Protein AF-A0A428U2T4-F1 (afdb_monomer)

pLDDT: mean 83.36, std 16.67, range [29.94, 97.75]

Sequence (232 aa):
MTAAFQRNLGRFEDDEEDSGNKKTTKVEPPWKPENILIVTDGTCASACTVLTGWLTRNYGIRTVALGGRPLHLAMQAMGGVKGTLLSFHSDFVTATASFLTSVKNDKKALKILQDHEDAFPSLDDPPLLPLTNGAEAGKVNSLSGYTDDDVDGYPVHFRYEAANCRLFYTQRMLVDPSESWRHVSAVGWNGAPCVYGSTVNSDGTIGNKTLKYDARVRSRARGVQGPGTLKK

Radius of gyration: 23.73 Å; Cα contacts (8 Å, |Δi|>4): 297; chains: 1; bounding box: 58×48×63 Å

Nearest PDB structures (foldseek):
  6cd0-assembly1_C  TM=3.925E-01  e=5.060E+00  Medicago truncatula
  2ilt-assembly1_A  TM=3.698E-01  e=7.472E+00  Homo sapiens

Mean predicted aligned error: 9.92 Å

Structure (mmCIF, N/CA/C/O backbone):
data_AF-A0A428U2T4-F1
#
_entry.id   AF-A0A428U2T4-F1
#
loop_
_atom_site.group_PDB
_atom_site.id
_atom_site.type_symbol
_atom_site.label_atom_id
_atom_site.label_alt_id
_atom_site.label_comp_id
_atom_site.label_asym_id
_atom_site.label_entity_id
_atom_site.label_seq_id
_atom_site.pdbx_PDB_ins_code
_atom_site.Cartn_x
_atom_site.Cartn_y
_atom_site.Cartn_z
_atom_site.occupancy
_atom_site.B_iso_or_equiv
_atom_site.auth_seq_id
_atom_site.auth_comp_id
_atom_site.auth_asym_id
_atom_site.auth_atom_id
_atom_site.pdbx_PDB_model_num
ATOM 1 N N . MET A 1 1 ? 13.799 12.643 -9.081 1.00 36.50 1 MET A N 1
ATOM 2 C CA . MET A 1 1 ? 12.989 13.216 -7.985 1.00 36.50 1 MET A CA 1
ATOM 3 C C . MET A 1 1 ? 13.930 13.916 -7.030 1.00 36.50 1 MET A C 1
ATOM 5 O O . MET A 1 1 ? 14.928 13.344 -6.624 1.00 36.50 1 MET A O 1
ATOM 9 N N . THR A 1 2 ? 13.684 15.203 -6.847 1.00 32.31 2 THR A N 1
ATOM 10 C CA . THR A 1 2 ? 14.598 16.232 -6.348 1.00 32.31 2 THR A CA 1
ATOM 11 C C . THR A 1 2 ? 14.947 16.054 -4.870 1.00 32.31 2 THR A C 1
ATOM 13 O O . THR A 1 2 ? 14.092 15.702 -4.060 1.00 32.31 2 THR A O 1
ATOM 16 N N . ALA A 1 3 ? 16.194 16.392 -4.522 1.00 29.94 3 ALA A N 1
ATOM 17 C CA . ALA A 1 3 ? 16.822 16.360 -3.192 1.00 29.94 3 ALA A CA 1
ATOM 18 C C . ALA A 1 3 ? 16.054 17.075 -2.048 1.00 29.94 3 ALA A C 1
ATOM 20 O O . ALA A 1 3 ? 16.504 17.096 -0.906 1.00 29.94 3 ALA A O 1
ATOM 21 N N . ALA A 1 4 ? 14.885 17.653 -2.331 1.00 30.28 4 ALA A N 1
ATOM 22 C CA . ALA A 1 4 ? 13.977 18.226 -1.347 1.00 30.28 4 ALA A CA 1
ATOM 23 C C . ALA A 1 4 ? 13.184 17.159 -0.568 1.00 30.28 4 ALA A C 1
ATOM 25 O O . ALA A 1 4 ? 12.875 17.383 0.599 1.00 30.28 4 ALA A O 1
ATOM 26 N N . PHE A 1 5 ? 12.896 15.988 -1.156 1.00 34.34 5 PHE A N 1
ATOM 27 C CA . PHE A 1 5 ? 12.120 14.945 -0.462 1.00 34.34 5 PHE A CA 1
ATOM 28 C C . PHE A 1 5 ? 12.945 14.210 0.614 1.00 34.34 5 PHE A C 1
ATOM 30 O O . PHE A 1 5 ? 12.401 13.790 1.629 1.00 34.34 5 PHE A O 1
ATOM 37 N N . GLN A 1 6 ? 14.271 14.144 0.445 1.00 36.16 6 GLN A N 1
ATOM 38 C CA . GLN A 1 6 ? 15.198 13.577 1.436 1.00 36.16 6 GLN A CA 1
ATOM 39 C C . GLN A 1 6 ? 15.491 14.511 2.623 1.00 36.16 6 GLN A C 1
ATOM 41 O O . GLN A 1 6 ? 15.983 14.045 3.641 1.00 36.16 6 GLN A O 1
ATOM 46 N N . ARG A 1 7 ? 15.200 15.818 2.537 1.00 34.91 7 ARG A N 1
ATOM 47 C CA . ARG A 1 7 ? 15.522 16.765 3.625 1.00 34.91 7 ARG A CA 1
ATOM 48 C C . ARG A 1 7 ? 14.521 16.771 4.786 1.00 34.91 7 ARG A C 1
ATOM 50 O O . ARG A 1 7 ? 14.878 17.254 5.853 1.00 34.91 7 ARG A O 1
ATOM 57 N N . ASN A 1 8 ? 13.303 16.259 4.592 1.00 37.28 8 ASN A N 1
ATOM 58 C CA . ASN A 1 8 ? 12.219 16.366 5.584 1.00 37.28 8 ASN A CA 1
ATOM 59 C C . ASN A 1 8 ? 11.847 15.046 6.276 1.00 37.28 8 ASN A C 1
ATOM 61 O O . ASN A 1 8 ? 11.118 15.070 7.265 1.00 37.28 8 ASN A O 1
ATOM 65 N N . LEU A 1 9 ? 12.341 13.907 5.794 1.00 41.03 9 LEU A N 1
ATOM 66 C CA . LEU A 1 9 ? 12.298 12.653 6.539 1.00 41.03 9 LEU A CA 1
ATOM 67 C C . LEU A 1 9 ? 13.632 12.566 7.268 1.00 41.03 9 LEU A C 1
ATOM 69 O O . LEU A 1 9 ? 14.661 12.402 6.622 1.00 41.03 9 LEU A O 1
ATOM 73 N N . GLY A 1 10 ? 13.608 12.819 8.578 1.00 39.53 10 GLY A N 1
ATOM 74 C CA . GLY A 1 10 ? 14.796 12.931 9.418 1.00 39.53 10 GLY A CA 1
ATOM 75 C C . GLY A 1 10 ? 15.850 11.879 9.083 1.00 39.53 10 GLY A C 1
ATOM 76 O O . GLY A 1 10 ? 15.541 10.702 8.918 1.00 39.53 10 GLY A O 1
ATOM 77 N N . ARG A 1 11 ? 17.098 12.330 8.973 1.00 39.03 11 ARG A N 1
ATOM 78 C CA . ARG A 1 11 ? 18.287 11.484 9.034 1.00 39.03 11 ARG A CA 1
ATOM 79 C C . ARG A 1 11 ? 18.208 10.735 10.371 1.00 39.03 11 ARG A C 1
ATOM 81 O O . ARG A 1 11 ? 18.453 11.327 11.416 1.00 39.03 11 ARG A O 1
ATOM 88 N N . PHE A 1 12 ? 17.720 9.498 10.331 1.00 43.34 12 PHE A N 1
ATOM 89 C CA . PHE A 1 12 ? 17.597 8.597 11.484 1.00 43.34 12 PHE A CA 1
ATOM 90 C C . PHE A 1 12 ? 18.890 7.814 11.741 1.00 43.34 12 PHE A C 1
ATOM 92 O O . PHE A 1 12 ? 18.897 6.914 12.572 1.00 43.34 12 PHE A O 1
ATOM 99 N N . GLU A 1 13 ? 19.973 8.157 11.048 1.00 40.41 13 GLU A N 1
ATOM 100 C CA . GLU A 1 13 ? 21.282 7.552 11.248 1.00 40.41 13 GLU A CA 1
ATOM 101 C C . GLU A 1 13 ? 22.183 8.551 11.972 1.00 40.41 13 GLU A C 1
ATOM 103 O O . GLU A 1 13 ? 22.340 9.706 11.558 1.00 40.41 13 GLU A O 1
ATOM 108 N N . ASP A 1 14 ? 22.693 8.086 13.109 1.00 42.56 14 ASP A N 1
ATOM 109 C CA . ASP A 1 14 ? 23.722 8.709 13.923 1.00 42.56 14 ASP A CA 1
ATOM 110 C C . ASP A 1 14 ? 25.013 8.843 13.104 1.00 42.56 14 ASP A C 1
ATOM 112 O O . ASP A 1 14 ? 25.917 8.021 13.200 1.00 42.56 14 ASP A O 1
ATOM 116 N N . ASP A 1 15 ? 25.114 9.892 12.293 1.00 41.12 15 ASP A N 1
ATOM 117 C CA . ASP A 1 15 ? 26.388 10.276 11.692 1.00 41.12 15 ASP A CA 1
ATOM 118 C C . ASP A 1 15 ? 27.125 11.215 12.657 1.00 41.12 15 ASP A C 1
ATOM 120 O O . ASP A 1 15 ? 27.086 12.444 12.531 1.00 41.12 15 ASP A O 1
ATOM 124 N N . GLU A 1 16 ? 27.802 10.621 13.645 1.00 45.34 16 GLU A N 1
ATOM 125 C CA . GLU A 1 16 ? 29.027 11.203 14.197 1.00 45.34 16 GLU A CA 1
ATOM 126 C C . GLU A 1 16 ? 30.109 11.139 13.112 1.00 45.34 16 GLU A C 1
ATOM 128 O O . GLU A 1 16 ? 30.959 10.254 13.106 1.00 45.34 16 GLU A O 1
ATOM 133 N N . GLU A 1 17 ? 30.104 12.094 12.182 1.00 40.72 17 GLU A N 1
ATOM 134 C CA . GLU A 1 17 ? 31.343 12.437 11.492 1.00 40.72 17 GLU A CA 1
ATOM 135 C C . GLU A 1 17 ? 31.477 13.946 11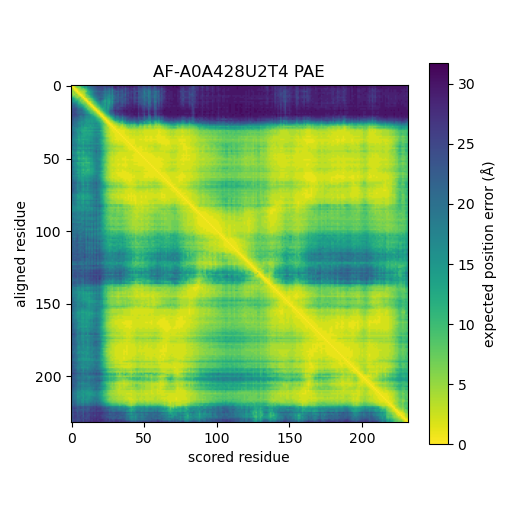.271 1.00 40.72 17 GLU A C 1
ATOM 137 O O . GLU A 1 17 ? 30.561 14.673 10.876 1.00 40.72 17 GLU A O 1
ATOM 142 N N . ASP A 1 18 ? 32.662 14.396 11.649 1.00 48.88 18 ASP A N 1
ATOM 143 C CA . ASP A 1 18 ? 33.112 15.747 11.909 1.00 48.88 18 ASP A CA 1
ATOM 144 C C . ASP A 1 18 ? 33.119 16.623 10.646 1.00 48.88 18 ASP A C 1
ATOM 146 O O . ASP A 1 18 ? 33.994 16.525 9.786 1.00 48.88 18 ASP A O 1
ATOM 150 N N . SER A 1 19 ? 32.156 17.543 10.541 1.00 44.72 19 SER A N 1
ATOM 151 C CA . SER A 1 19 ? 32.305 18.718 9.683 1.00 44.72 19 SER A CA 1
ATOM 152 C C . SER A 1 19 ? 31.707 19.959 10.348 1.00 44.72 19 SER A C 1
ATOM 154 O O . SER A 1 19 ? 30.503 20.212 10.292 1.00 44.72 19 SER A O 1
ATOM 156 N N . GLY A 1 20 ? 32.575 20.733 11.000 1.00 47.00 20 GLY A N 1
ATOM 157 C CA . GLY A 1 20 ? 32.492 22.188 11.159 1.00 47.00 20 GLY A CA 1
ATOM 158 C C . GLY A 1 20 ? 31.099 22.834 11.173 1.00 47.00 20 GLY A C 1
ATOM 159 O O . GLY A 1 20 ? 30.636 23.390 10.181 1.00 47.00 20 GLY A O 1
ATOM 160 N N . ASN A 1 21 ? 30.512 22.895 12.366 1.00 50.50 21 ASN A N 1
ATOM 161 C CA . ASN A 1 21 ? 29.702 24.016 12.852 1.00 50.50 21 ASN A CA 1
ATOM 162 C C . ASN A 1 21 ? 28.391 24.376 12.114 1.00 50.50 21 ASN A C 1
ATOM 164 O O . ASN A 1 21 ? 28.145 25.545 11.818 1.00 50.50 21 ASN A O 1
ATOM 168 N N . LYS A 1 22 ? 27.478 23.410 11.953 1.00 50.91 22 LYS A N 1
ATOM 169 C CA . LYS A 1 22 ? 26.021 23.638 12.067 1.00 50.91 22 LYS A CA 1
ATOM 170 C C . LYS A 1 22 ? 25.380 22.408 12.708 1.00 50.91 22 LYS A C 1
ATOM 172 O O . LYS A 1 22 ? 25.116 21.430 12.019 1.00 50.91 22 LYS A O 1
ATOM 177 N N . LYS A 1 23 ? 25.102 22.459 14.019 1.00 53.56 23 LYS A N 1
ATOM 178 C CA . LYS A 1 23 ? 24.218 21.478 14.672 1.00 53.56 23 LYS A CA 1
ATOM 179 C C . LYS A 1 23 ? 22.862 21.550 13.974 1.00 53.56 23 LYS A C 1
ATOM 181 O O . LYS A 1 23 ? 22.109 22.501 14.185 1.00 53.56 23 LYS A O 1
ATOM 186 N N . THR A 1 24 ? 22.573 20.586 13.107 1.00 58.69 24 THR A N 1
ATOM 187 C CA . THR A 1 24 ? 21.231 20.389 12.568 1.00 58.69 24 THR A CA 1
ATOM 188 C C . THR A 1 24 ? 20.304 20.194 13.756 1.00 58.69 24 THR A C 1
ATOM 190 O O . THR A 1 24 ? 20.506 19.289 14.565 1.00 58.69 24 THR A O 1
ATOM 193 N N . THR A 1 25 ? 19.346 21.101 13.926 1.00 68.38 25 THR A N 1
ATOM 194 C CA . THR A 1 25 ? 18.390 21.036 15.028 1.00 68.38 25 THR A CA 1
ATOM 195 C C . THR A 1 25 ? 17.650 19.711 14.908 1.00 68.38 25 THR A C 1
ATOM 197 O O . THR A 1 25 ? 17.065 19.436 13.862 1.00 68.38 25 THR A O 1
ATOM 200 N N . LYS A 1 26 ? 17.717 18.869 15.942 1.00 70.25 26 LYS A N 1
ATOM 201 C CA . LYS A 1 26 ? 16.988 17.603 15.962 1.00 70.25 26 LYS A CA 1
ATOM 202 C C . LYS A 1 26 ? 15.496 17.934 15.934 1.00 70.25 26 LYS A C 1
ATOM 204 O O . LYS A 1 26 ? 14.957 18.455 16.907 1.00 70.25 26 LYS A O 1
ATOM 209 N N . VAL A 1 27 ? 14.862 17.728 14.783 1.00 80.62 27 VAL A N 1
ATOM 210 C CA . VAL A 1 27 ? 13.420 17.913 14.628 1.00 80.62 27 VAL A CA 1
ATOM 211 C C . VAL A 1 27 ? 12.762 16.643 15.141 1.00 80.62 27 VAL A C 1
ATOM 213 O O . VAL A 1 27 ? 12.822 15.603 14.491 1.00 80.62 27 VAL A O 1
ATOM 216 N N . GLU A 1 28 ? 12.178 16.718 16.332 1.00 84.31 28 GLU A N 1
ATOM 217 C CA . GLU A 1 28 ? 11.365 15.627 16.862 1.00 84.31 28 GLU A CA 1
ATOM 218 C C . GLU A 1 28 ? 10.062 15.510 16.051 1.00 84.31 28 GLU A C 1
ATOM 220 O O . GLU A 1 28 ? 9.485 16.534 15.659 1.00 84.31 28 GLU A O 1
ATOM 225 N N . PRO A 1 29 ? 9.583 14.286 15.766 1.00 85.25 29 PRO A N 1
ATOM 226 C CA . PRO A 1 29 ? 8.338 14.106 15.043 1.00 85.25 29 PRO A CA 1
ATOM 227 C C . PRO A 1 29 ? 7.161 14.695 15.843 1.00 85.25 29 PRO A C 1
ATOM 229 O O . PRO A 1 29 ? 7.106 14.554 17.066 1.00 85.25 29 PRO A O 1
ATOM 232 N N . PRO A 1 30 ? 6.178 15.316 15.170 1.00 89.50 30 PRO A N 1
ATOM 233 C CA . PRO A 1 30 ? 5.048 15.969 15.836 1.00 89.50 30 PRO A CA 1
ATOM 234 C C . PRO A 1 30 ? 4.128 15.004 16.601 1.00 89.50 30 PRO A C 1
ATOM 236 O O . PRO A 1 30 ? 3.410 15.432 17.505 1.00 89.50 30 PRO A O 1
ATOM 239 N N . TRP A 1 31 ? 4.142 13.710 16.264 1.00 92.56 31 TRP A N 1
ATOM 240 C CA . TRP A 1 31 ? 3.330 12.684 16.918 1.00 92.56 31 TRP A CA 1
ATOM 241 C C . TRP A 1 31 ? 4.139 11.417 17.174 1.00 92.56 31 TRP A C 1
ATOM 243 O O . TRP A 1 31 ? 4.963 11.013 16.353 1.00 92.56 31 TRP A O 1
ATOM 253 N N . LYS A 1 32 ? 3.849 10.759 18.299 1.00 92.62 32 LYS A N 1
ATOM 254 C CA . LYS A 1 32 ? 4.353 9.412 18.578 1.00 92.62 32 LYS A CA 1
ATOM 255 C C . LYS A 1 32 ? 3.666 8.381 17.666 1.00 92.62 32 LYS A C 1
ATOM 257 O O . LYS A 1 32 ? 2.484 8.576 17.365 1.00 92.62 32 LYS A O 1
ATOM 262 N N . PRO A 1 33 ? 4.333 7.283 17.267 1.00 92.75 33 PRO A N 1
ATOM 263 C CA . PRO A 1 33 ? 3.750 6.280 16.373 1.00 92.75 33 PRO A CA 1
ATOM 264 C C . PRO A 1 33 ? 2.396 5.715 16.829 1.00 92.75 33 PRO A C 1
ATOM 266 O O . PRO A 1 33 ? 1.503 5.523 16.007 1.00 92.75 33 PRO A O 1
ATOM 269 N N . GLU A 1 34 ? 2.189 5.514 18.133 1.00 91.62 34 GLU A N 1
ATOM 270 C CA . GLU A 1 34 ? 0.928 5.017 18.702 1.00 91.62 34 GLU A CA 1
ATOM 271 C C . GLU A 1 34 ? -0.267 5.970 18.496 1.00 91.62 34 GLU A C 1
ATOM 273 O O . GLU A 1 34 ? -1.426 5.534 18.491 1.00 91.62 34 GLU A O 1
ATOM 278 N N . ASN A 1 35 ? 0.018 7.255 18.260 1.00 94.12 35 ASN A N 1
ATOM 279 C CA . ASN A 1 35 ? -0.956 8.311 17.985 1.00 94.12 35 ASN A CA 1
ATOM 280 C C . ASN A 1 35 ? -1.204 8.518 16.483 1.00 94.12 35 ASN A C 1
ATOM 282 O O . ASN A 1 35 ? -1.926 9.438 16.105 1.00 94.12 35 ASN A O 1
ATOM 286 N N . ILE A 1 36 ? -0.631 7.673 15.624 1.00 95.62 36 ILE A N 1
ATOM 287 C CA . ILE A 1 36 ? -0.820 7.711 14.174 1.00 95.62 36 ILE A CA 1
ATOM 288 C C . ILE A 1 36 ? -1.564 6.443 13.740 1.00 95.62 36 ILE A C 1
ATOM 290 O O . ILE A 1 36 ? -1.235 5.328 14.146 1.00 95.62 36 ILE A O 1
ATOM 294 N N . LEU A 1 37 ? -2.569 6.614 12.881 1.00 96.00 37 LEU A N 1
ATOM 295 C CA . LEU A 1 37 ? -3.261 5.526 12.192 1.00 96.00 37 LEU A CA 1
ATOM 296 C C . LEU A 1 37 ? -3.306 5.811 10.700 1.00 96.00 37 LEU A C 1
ATOM 298 O O . LEU A 1 37 ? -3.678 6.907 10.283 1.00 96.00 37 LEU A O 1
ATOM 302 N N . ILE A 1 38 ? -2.985 4.800 9.900 1.00 97.38 38 ILE A N 1
ATOM 303 C CA . ILE A 1 38 ? -3.143 4.860 8.447 1.00 97.38 38 ILE A CA 1
ATOM 304 C C . ILE A 1 38 ? -4.466 4.196 8.077 1.00 97.38 38 ILE A C 1
ATOM 306 O O . ILE A 1 38 ? -4.675 3.013 8.346 1.00 97.38 38 ILE A O 1
ATOM 310 N N . VAL A 1 39 ? -5.355 4.954 7.440 1.00 97.19 39 VAL A N 1
ATOM 311 C CA . VAL A 1 39 ? -6.640 4.457 6.935 1.00 97.19 39 VAL A CA 1
ATOM 312 C C . VAL A 1 39 ? -6.531 4.226 5.438 1.00 97.19 39 VAL A C 1
ATOM 314 O O . VAL A 1 39 ? -6.019 5.071 4.709 1.00 97.19 39 VAL A O 1
ATOM 317 N N . THR A 1 40 ? -7.002 3.074 4.977 1.00 96.44 40 THR A N 1
ATOM 318 C CA . THR A 1 40 ? -6.897 2.643 3.579 1.00 96.44 40 THR A CA 1
ATOM 319 C C . THR A 1 40 ? -8.115 1.813 3.200 1.00 96.44 40 THR A C 1
ATOM 321 O O . THR A 1 40 ? -8.719 1.168 4.048 1.00 96.44 40 THR A O 1
ATOM 324 N N . ASP A 1 41 ? -8.479 1.793 1.927 1.00 95.06 41 ASP A N 1
ATOM 325 C CA . ASP A 1 41 ? -9.485 0.889 1.354 1.00 95.06 41 ASP A CA 1
ATOM 326 C C . ASP A 1 41 ? -8.837 -0.333 0.669 1.00 95.06 41 ASP A C 1
ATOM 328 O O . ASP A 1 41 ? -9.481 -1.091 -0.058 1.00 95.06 41 ASP A O 1
ATOM 332 N N . GLY A 1 42 ? -7.531 -0.522 0.883 1.00 94.12 42 GLY A N 1
ATOM 333 C CA . GLY A 1 42 ? -6.729 -1.578 0.278 1.00 94.12 42 GLY A CA 1
ATOM 334 C C . GLY A 1 42 ? -6.263 -1.283 -1.150 1.00 94.12 42 GLY A C 1
ATOM 335 O O . GLY A 1 42 ? -5.517 -2.093 -1.698 1.00 94.12 42 GLY A O 1
ATOM 336 N N . THR A 1 43 ? -6.626 -0.147 -1.756 1.00 94.56 43 THR A N 1
ATOM 337 C CA . THR A 1 43 ? -6.202 0.213 -3.125 1.00 94.56 43 THR A CA 1
ATOM 338 C C . THR A 1 43 ? -4.831 0.888 -3.186 1.00 94.56 43 THR A C 1
ATOM 340 O O . THR A 1 43 ? -4.302 1.096 -4.277 1.00 94.56 43 THR A O 1
ATOM 343 N N . CYS A 1 44 ? -4.228 1.182 -2.027 1.00 94.81 44 CYS A N 1
ATOM 344 C CA . CYS A 1 44 ? -2.901 1.783 -1.908 1.00 94.81 44 CYS A CA 1
ATOM 345 C C . CYS A 1 44 ? -1.885 1.094 -2.840 1.00 94.81 44 CYS A C 1
ATOM 347 O O . CYS A 1 44 ? -1.631 -0.111 -2.728 1.00 94.81 44 CYS A O 1
ATOM 349 N N . ALA A 1 45 ? -1.337 1.885 -3.766 1.00 92.00 45 ALA A N 1
ATOM 350 C CA . ALA A 1 45 ? -0.419 1.489 -4.832 1.00 92.00 45 ALA A CA 1
ATOM 351 C C . ALA A 1 45 ? 0.646 2.580 -5.041 1.00 92.00 45 ALA A C 1
ATOM 353 O O . ALA A 1 4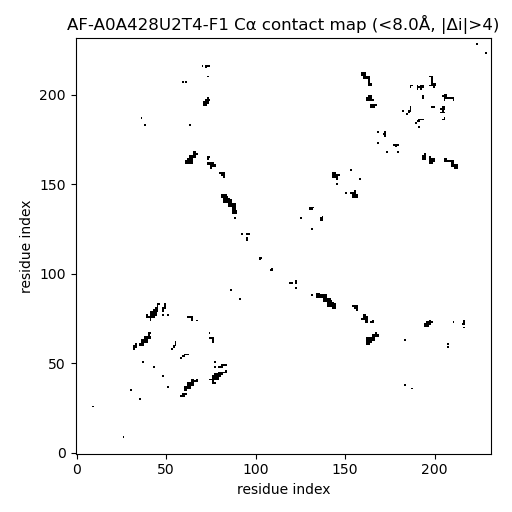5 ? 0.430 3.739 -4.672 1.00 92.00 45 ALA A O 1
ATOM 354 N N . SER A 1 46 ? 1.761 2.240 -5.692 1.00 90.75 46 SER A N 1
ATOM 355 C CA . SER A 1 46 ? 2.825 3.197 -6.034 1.00 90.75 46 SER A CA 1
ATOM 356 C C . SER A 1 46 ? 3.412 3.865 -4.775 1.00 90.75 46 SER A C 1
ATOM 358 O O . SER A 1 46 ? 3.626 3.203 -3.763 1.00 90.75 46 SER A O 1
ATOM 360 N N . ALA A 1 47 ? 3.664 5.174 -4.785 1.00 91.25 47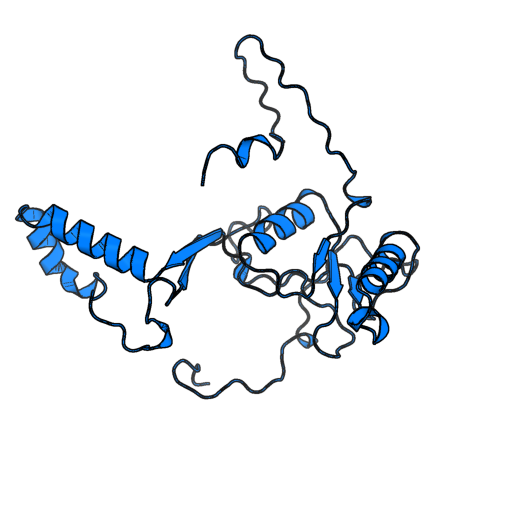 ALA A N 1
ATOM 361 C CA . ALA A 1 47 ? 4.255 5.899 -3.658 1.00 91.25 47 ALA A CA 1
ATOM 362 C C . ALA A 1 47 ? 3.536 5.657 -2.312 1.00 91.25 47 ALA A C 1
ATOM 364 O O . ALA A 1 47 ? 4.189 5.610 -1.268 1.00 91.25 47 ALA A O 1
ATOM 365 N N . CYS A 1 48 ? 2.216 5.424 -2.326 1.00 94.00 48 CYS A N 1
ATOM 366 C CA . CYS A 1 48 ? 1.450 5.108 -1.118 1.00 94.00 48 CYS A CA 1
ATOM 367 C C . CYS A 1 48 ? 1.984 3.861 -0.400 1.00 94.00 48 CYS A C 1
ATOM 369 O O . CYS A 1 48 ? 2.071 3.849 0.829 1.00 94.00 48 CYS A O 1
ATOM 371 N N . THR A 1 49 ? 2.364 2.817 -1.144 1.00 94.62 49 THR A N 1
ATOM 372 C CA . THR A 1 49 ? 2.835 1.559 -0.546 1.00 94.62 49 THR A CA 1
ATOM 373 C C . THR A 1 49 ? 4.235 1.695 0.020 1.00 94.62 49 THR A C 1
ATOM 375 O O . THR A 1 49 ? 4.561 1.041 1.005 1.00 94.62 49 THR A O 1
ATOM 378 N N . VAL A 1 50 ? 5.060 2.554 -0.584 1.00 92.38 50 VAL A N 1
ATOM 379 C CA . VAL A 1 50 ? 6.394 2.866 -0.064 1.00 92.38 50 VAL A CA 1
ATOM 380 C C . VAL A 1 50 ? 6.259 3.596 1.268 1.00 92.38 50 VAL A C 1
ATOM 382 O O . VAL A 1 50 ? 6.806 3.138 2.266 1.00 92.38 50 VAL A O 1
ATOM 385 N N . LEU A 1 51 ? 5.455 4.664 1.315 1.00 94.31 51 LEU A N 1
ATOM 386 C CA . LEU A 1 51 ? 5.227 5.434 2.540 1.00 94.31 51 LEU A CA 1
ATOM 387 C C . LEU A 1 51 ? 4.580 4.582 3.639 1.00 94.31 51 LEU A C 1
ATOM 389 O O . LEU A 1 51 ? 5.085 4.519 4.755 1.00 94.31 51 LEU A O 1
ATOM 393 N N . THR A 1 52 ? 3.477 3.904 3.322 1.00 95.69 52 THR A N 1
ATOM 394 C CA . THR A 1 52 ? 2.739 3.086 4.294 1.00 95.69 52 THR A CA 1
ATOM 395 C C . THR A 1 52 ? 3.593 1.921 4.779 1.00 95.69 52 THR A C 1
ATOM 397 O O . THR A 1 52 ? 3.639 1.644 5.974 1.00 95.69 52 THR A O 1
ATOM 400 N N . GLY A 1 53 ? 4.316 1.265 3.872 1.00 93.50 53 GLY A N 1
ATOM 401 C CA . GLY A 1 53 ? 5.252 0.203 4.209 1.00 93.50 53 GLY A CA 1
ATOM 402 C C . GLY A 1 53 ? 6.371 0.675 5.134 1.00 93.50 53 GLY A C 1
ATOM 403 O O . GLY A 1 53 ? 6.652 0.019 6.127 1.00 93.50 53 GLY A O 1
ATOM 404 N N . TRP A 1 54 ? 6.970 1.833 4.860 1.00 91.75 54 TRP A N 1
ATOM 405 C CA . TRP A 1 54 ? 8.018 2.408 5.706 1.00 91.75 54 TRP A CA 1
ATOM 406 C C . TRP A 1 54 ? 7.497 2.763 7.107 1.00 91.75 54 TRP A C 1
ATOM 408 O O . TRP A 1 54 ? 8.063 2.334 8.110 1.00 91.75 54 TRP A O 1
ATOM 418 N N . LEU A 1 55 ? 6.356 3.457 7.188 1.00 94.56 55 LEU A N 1
ATOM 419 C CA . LEU A 1 55 ? 5.725 3.842 8.456 1.00 94.56 55 LEU A CA 1
ATOM 420 C C . LEU A 1 55 ? 5.304 2.631 9.306 1.00 94.56 55 LEU A C 1
ATOM 422 O O . LEU A 1 55 ? 5.483 2.624 10.523 1.00 94.56 55 LEU A O 1
ATOM 426 N N . THR A 1 56 ? 4.753 1.596 8.674 1.00 94.38 56 THR A N 1
ATOM 427 C CA . THR A 1 56 ? 4.283 0.392 9.378 1.00 94.38 56 THR A CA 1
ATOM 428 C C . THR A 1 56 ? 5.436 -0.502 9.828 1.00 94.38 56 THR A C 1
ATOM 430 O O . THR A 1 56 ? 5.426 -0.966 10.966 1.00 94.38 56 THR A O 1
ATOM 433 N N . ARG A 1 57 ? 6.442 -0.731 8.975 1.00 90.12 57 ARG A N 1
ATOM 434 C CA . ARG A 1 57 ? 7.538 -1.672 9.258 1.00 90.12 57 ARG A CA 1
ATOM 435 C C . ARG A 1 57 ? 8.597 -1.082 10.186 1.00 90.12 57 ARG A C 1
ATOM 437 O O . ARG A 1 57 ? 9.033 -1.779 11.095 1.00 90.12 57 ARG A O 1
ATOM 444 N N . ASN A 1 58 ? 8.948 0.195 10.015 1.00 90.06 58 ASN A N 1
ATOM 445 C CA . ASN A 1 58 ? 10.060 0.803 10.757 1.00 90.06 58 ASN A CA 1
ATOM 446 C C . ASN A 1 58 ? 9.605 1.509 12.038 1.00 90.06 58 ASN A C 1
ATOM 448 O O . ASN A 1 58 ? 10.375 1.614 12.986 1.00 90.06 58 ASN A O 1
ATOM 452 N N . TYR A 1 59 ? 8.352 1.973 12.084 1.00 92.06 59 TYR A N 1
ATOM 453 C CA . TYR A 1 59 ? 7.821 2.723 13.230 1.00 92.06 59 TYR A CA 1
ATOM 454 C C . TYR A 1 59 ? 6.618 2.052 13.895 1.00 92.06 59 TYR A C 1
ATOM 456 O O . TYR A 1 59 ? 6.083 2.585 14.864 1.00 92.06 59 TYR A O 1
ATOM 464 N N . GLY A 1 60 ? 6.168 0.894 13.401 1.00 92.19 60 GLY A N 1
ATOM 465 C CA . GLY A 1 60 ? 5.054 0.158 14.002 1.00 92.19 60 GLY A CA 1
ATOM 466 C C . GLY A 1 60 ? 3.704 0.876 13.911 1.00 92.19 60 GLY A C 1
ATOM 467 O O . GLY A 1 60 ? 2.794 0.564 14.682 1.00 92.19 60 GLY A O 1
ATOM 468 N N . ILE A 1 61 ? 3.555 1.843 12.997 1.00 96.00 61 ILE A N 1
ATOM 469 C CA . ILE A 1 61 ? 2.294 2.569 12.810 1.00 96.00 61 ILE A CA 1
ATOM 470 C C . ILE A 1 61 ? 1.212 1.586 12.364 1.00 96.00 61 ILE A C 1
ATOM 472 O O . ILE A 1 61 ? 1.395 0.810 11.427 1.00 96.00 61 ILE A O 1
ATOM 476 N N . ARG A 1 62 ? 0.065 1.620 13.045 1.00 96.69 62 ARG A N 1
ATOM 477 C CA . ARG A 1 62 ? -1.043 0.690 12.803 1.00 96.69 62 ARG A CA 1
ATOM 478 C C . ARG A 1 62 ? -1.877 1.128 11.598 1.00 96.69 62 ARG A C 1
ATOM 480 O O . ARG A 1 62 ? -2.037 2.317 11.318 1.00 96.69 62 ARG A O 1
ATOM 487 N N . THR A 1 63 ? -2.464 0.151 10.914 1.00 97.56 63 THR A N 1
ATOM 488 C CA . THR A 1 63 ? -3.327 0.364 9.742 1.00 97.56 63 THR A CA 1
ATOM 489 C C . THR A 1 63 ? -4.756 -0.122 9.975 1.00 97.56 63 THR A C 1
ATOM 491 O O . THR A 1 63 ? -4.986 -1.162 10.599 1.00 97.56 63 THR A O 1
ATOM 494 N N . VAL A 1 64 ? -5.724 0.609 9.421 1.00 97.38 64 VAL A N 1
ATOM 495 C CA . VAL A 1 64 ? -7.141 0.231 9.373 1.00 97.38 64 VAL A CA 1
ATOM 496 C C . VAL A 1 64 ? -7.589 0.148 7.916 1.00 97.38 64 VAL A C 1
ATOM 498 O O . VAL A 1 64 ? -7.564 1.146 7.198 1.00 97.38 64 VAL A O 1
ATOM 501 N N . ALA A 1 65 ? -8.012 -1.040 7.486 1.00 96.56 65 ALA A N 1
ATOM 502 C CA . ALA A 1 65 ? -8.591 -1.264 6.168 1.00 96.56 65 ALA A CA 1
ATOM 503 C C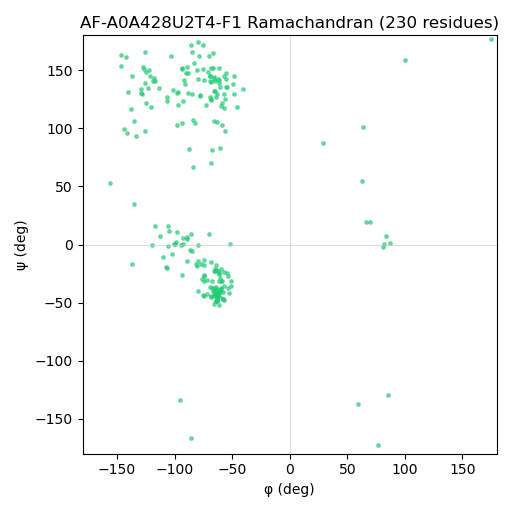 . ALA A 1 65 ? -10.125 -1.134 6.207 1.00 96.56 65 ALA A C 1
ATOM 505 O O . ALA A 1 65 ? -10.792 -1.848 6.959 1.00 96.56 65 ALA A O 1
ATOM 506 N N . LEU A 1 66 ? -10.689 -0.254 5.380 1.00 96.25 66 LEU A N 1
ATOM 507 C CA . LEU A 1 66 ? -12.127 -0.059 5.209 1.00 96.25 66 LEU A CA 1
ATOM 508 C C . LEU A 1 66 ? -12.638 -0.834 3.986 1.00 96.25 66 LEU A C 1
ATOM 510 O O . LEU A 1 66 ? -12.099 -0.739 2.887 1.00 96.25 66 LEU A O 1
ATOM 514 N N . GLY A 1 67 ? -13.720 -1.587 4.162 1.00 94.69 67 GLY A N 1
ATOM 515 C CA . GLY A 1 67 ? -14.423 -2.257 3.072 1.00 94.69 67 GLY A CA 1
ATOM 516 C C . GLY A 1 67 ? -13.838 -3.619 2.699 1.00 94.69 67 GLY A C 1
ATOM 517 O O . GLY A 1 67 ? -13.714 -4.510 3.546 1.00 94.69 67 GLY A O 1
ATOM 518 N N . GLY A 1 68 ? -13.584 -3.821 1.404 1.00 91.38 68 GLY A N 1
ATOM 519 C CA . GLY A 1 68 ? -13.198 -5.107 0.816 1.00 91.38 68 GLY A CA 1
ATOM 520 C C . GLY A 1 68 ? -14.358 -6.099 0.633 1.00 91.38 68 GLY A C 1
ATOM 521 O O . GLY A 1 68 ? -15.528 -5.786 0.834 1.00 91.38 68 GLY A O 1
ATOM 522 N N . ARG A 1 69 ? -14.034 -7.340 0.245 1.00 91.38 69 ARG A N 1
ATOM 523 C CA . ARG A 1 69 ? -15.030 -8.412 0.008 1.00 91.38 69 ARG A CA 1
ATOM 524 C C . ARG A 1 69 ? -15.747 -8.816 1.298 1.00 91.38 69 ARG A C 1
ATOM 526 O O . ARG A 1 69 ? -15.049 -8.918 2.295 1.00 91.38 69 ARG A O 1
ATOM 533 N N . PRO A 1 70 ? -17.045 -9.165 1.303 1.00 90.31 70 PRO A N 1
ATOM 534 C CA . PRO A 1 70 ? -17.811 -9.513 2.511 1.00 90.31 70 PRO A CA 1
ATOM 535 C C . PRO A 1 70 ? -17.352 -10.841 3.154 1.00 90.31 70 PRO A C 1
ATOM 537 O O . PRO A 1 70 ? -18.022 -11.865 3.096 1.00 90.31 70 PRO A O 1
ATOM 540 N N . LEU A 1 71 ? -16.159 -10.830 3.742 1.00 90.94 71 LEU A N 1
ATOM 541 C CA . LEU A 1 71 ? -15.461 -11.944 4.373 1.00 90.94 71 LEU A CA 1
ATOM 542 C C . LEU A 1 71 ? -15.032 -11.489 5.764 1.00 90.94 71 LEU A C 1
ATOM 544 O O . LEU A 1 71 ? -14.403 -10.443 5.881 1.00 90.94 71 LEU A O 1
ATOM 548 N N . HIS A 1 72 ? -15.309 -12.273 6.799 1.00 92.81 72 HIS A N 1
ATOM 549 C CA . HIS A 1 72 ? -14.859 -11.989 8.166 1.00 92.81 72 HIS A CA 1
ATOM 550 C C . HIS A 1 72 ? -13.425 -12.502 8.364 1.00 92.81 72 HIS A C 1
ATOM 552 O O . HIS A 1 72 ? -13.191 -13.502 9.037 1.00 92.81 72 HIS A O 1
ATOM 558 N N . LEU A 1 73 ? -12.492 -11.871 7.648 1.00 92.75 73 LEU A N 1
ATOM 559 C CA . LEU A 1 73 ? -11.058 -12.163 7.618 1.00 92.75 73 LEU A CA 1
ATOM 560 C C . LEU A 1 73 ? -10.276 -10.857 7.415 1.00 92.75 73 LEU A C 1
ATOM 562 O O . LEU A 1 73 ? -10.836 -9.865 6.926 1.00 92.75 73 LEU A O 1
ATOM 566 N N . ALA A 1 74 ? -8.975 -10.886 7.707 1.00 93.31 74 ALA A N 1
ATOM 567 C CA . ALA A 1 74 ? -8.072 -9.776 7.435 1.00 93.31 74 ALA A CA 1
ATOM 568 C C . ALA A 1 74 ? -8.085 -9.326 5.969 1.00 93.31 74 ALA A C 1
ATOM 570 O O . ALA A 1 74 ? -8.249 -10.105 5.024 1.00 93.31 74 ALA A O 1
ATOM 571 N N . MET A 1 75 ? -7.867 -8.029 5.797 1.00 94.25 75 MET A N 1
ATOM 572 C CA . MET A 1 75 ? -7.761 -7.348 4.515 1.00 94.25 75 MET A CA 1
ATOM 573 C C . MET A 1 75 ? -6.398 -6.672 4.437 1.00 94.25 75 MET A C 1
ATOM 575 O O . MET A 1 75 ? -5.887 -6.214 5.453 1.00 94.25 75 MET A O 1
ATOM 579 N N . GLN A 1 76 ? -5.800 -6.623 3.247 1.00 94.62 76 GLN A N 1
ATOM 580 C CA . GLN A 1 76 ? -4.515 -5.950 3.085 1.00 94.62 76 GLN A CA 1
ATOM 581 C C . GLN A 1 76 ? -4.658 -4.441 3.257 1.00 94.62 76 GLN A C 1
ATOM 583 O O . GLN A 1 76 ? -5.595 -3.852 2.720 1.00 94.62 76 GLN A O 1
ATOM 588 N N . ALA A 1 77 ? -3.693 -3.821 3.936 1.00 95.31 77 ALA A N 1
ATOM 589 C CA . ALA A 1 77 ? -3.579 -2.364 3.952 1.00 95.31 77 ALA A CA 1
ATOM 590 C C . ALA A 1 77 ? -3.143 -1.827 2.573 1.00 95.31 77 ALA A C 1
ATOM 592 O O . ALA A 1 77 ? -3.598 -0.780 2.111 1.00 95.31 77 ALA A O 1
ATOM 593 N N . MET A 1 78 ? -2.273 -2.586 1.902 1.00 95.62 78 MET A N 1
ATOM 594 C CA . MET A 1 78 ? -1.671 -2.265 0.611 1.00 95.62 78 MET A CA 1
ATOM 595 C C . MET A 1 78 ? -1.934 -3.414 -0.363 1.00 95.62 78 MET A C 1
ATOM 597 O O . MET A 1 78 ? -1.251 -4.438 -0.312 1.00 95.62 78 MET A O 1
ATOM 601 N N . GLY A 1 79 ? -2.956 -3.277 -1.206 1.00 92.81 79 GLY A N 1
ATOM 602 C CA . GLY A 1 79 ? -3.346 -4.293 -2.186 1.00 92.81 79 GLY A CA 1
ATOM 603 C C . GLY A 1 79 ? -2.910 -3.996 -3.621 1.00 92.81 79 GLY A C 1
ATOM 604 O O . GLY A 1 79 ? -3.072 -4.863 -4.477 1.00 92.81 79 GLY A O 1
ATOM 605 N N . GLY A 1 80 ? -2.385 -2.800 -3.894 1.00 92.12 80 GLY A N 1
ATOM 606 C CA . GLY A 1 80 ? -1.909 -2.403 -5.214 1.00 92.12 80 GLY A CA 1
ATOM 607 C C . GLY A 1 80 ? -0.462 -2.806 -5.504 1.00 92.12 80 GLY A C 1
ATOM 608 O O . GLY A 1 80 ? 0.152 -3.605 -4.799 1.00 92.12 80 GLY A O 1
ATOM 609 N N . VAL A 1 81 ? 0.103 -2.223 -6.564 1.00 91.19 81 VAL A N 1
ATOM 610 C CA . VAL A 1 81 ? 1.504 -2.436 -6.961 1.00 91.19 81 VAL A CA 1
ATOM 611 C C . VAL A 1 81 ? 2.440 -1.807 -5.929 1.00 91.19 81 VAL A C 1
ATOM 613 O O . VAL A 1 81 ? 2.349 -0.605 -5.690 1.00 91.19 81 VAL A O 1
ATOM 616 N N . LYS A 1 82 ? 3.358 -2.607 -5.367 1.00 92.31 82 LYS A N 1
ATOM 617 C CA . LYS A 1 82 ? 4.300 -2.173 -4.316 1.00 92.31 82 LYS A CA 1
ATOM 618 C C . LYS A 1 82 ? 5.758 -1.955 -4.740 1.00 92.31 82 LYS A C 1
ATOM 620 O O . LYS A 1 82 ? 6.634 -1.952 -3.882 1.00 92.31 82 LYS A O 1
ATOM 625 N N . GLY A 1 83 ? 6.065 -1.850 -6.029 1.00 87.94 83 GLY A N 1
ATOM 626 C CA . GLY A 1 83 ? 7.455 -1.588 -6.417 1.00 87.94 83 GLY A CA 1
ATOM 627 C C . GLY A 1 83 ? 7.805 -0.098 -6.411 1.00 87.94 83 GLY A C 1
ATOM 628 O O . GLY A 1 83 ? 6.937 0.756 -6.232 1.00 87.94 83 GLY A O 1
ATOM 629 N N . THR A 1 84 ? 9.088 0.205 -6.580 1.00 86.75 84 THR A N 1
ATOM 630 C CA . THR A 1 84 ? 9.681 1.505 -6.219 1.00 86.75 84 THR A CA 1
ATOM 631 C C . THR A 1 84 ? 10.017 2.382 -7.422 1.00 86.75 84 THR A C 1
ATOM 633 O O . THR A 1 84 ? 10.095 3.600 -7.276 1.00 86.75 84 THR A O 1
ATOM 636 N N . LEU A 1 85 ? 10.142 1.795 -8.617 1.00 88.50 85 LEU A N 1
ATOM 637 C CA . LEU A 1 85 ? 10.290 2.527 -9.874 1.00 88.50 85 LEU A CA 1
ATOM 638 C C . LEU A 1 85 ? 9.277 2.034 -10.903 1.00 88.50 85 LEU A C 1
ATOM 640 O O . LEU A 1 85 ? 9.155 0.834 -11.150 1.00 88.50 85 LEU A O 1
ATOM 644 N N . LEU A 1 86 ? 8.561 2.978 -11.503 1.00 87.31 86 LEU A N 1
ATOM 645 C CA . LEU A 1 86 ? 7.643 2.747 -12.609 1.00 87.31 86 LEU A CA 1
ATOM 646 C C . LEU A 1 86 ? 8.296 3.280 -13.883 1.00 87.31 86 LEU A C 1
ATOM 648 O O . LEU A 1 86 ? 8.697 4.442 -13.903 1.00 87.31 86 LEU A O 1
ATOM 652 N N . SER A 1 87 ? 8.378 2.452 -14.919 1.00 87.50 87 SER A N 1
ATOM 653 C CA . SER A 1 87 ? 8.779 2.890 -16.257 1.00 87.50 87 SER A CA 1
ATOM 654 C C . SER A 1 87 ? 7.635 2.680 -17.230 1.00 87.50 87 SER A C 1
ATOM 656 O O . SER A 1 87 ? 6.915 1.676 -17.171 1.00 87.50 87 SER A O 1
ATOM 658 N N . PHE A 1 88 ? 7.477 3.643 -18.119 1.00 87.12 88 PHE A N 1
ATOM 659 C CA . PHE A 1 88 ? 6.503 3.608 -19.192 1.00 87.12 88 PHE A CA 1
ATOM 660 C C . PHE A 1 88 ? 7.122 2.956 -20.422 1.00 87.12 88 PHE A C 1
ATOM 662 O O . PHE A 1 88 ? 8.329 3.032 -20.645 1.00 87.12 88 PHE A O 1
ATOM 669 N N . HIS A 1 89 ? 6.291 2.343 -21.258 1.00 83.62 89 HIS A N 1
ATOM 670 C CA . HIS A 1 89 ? 6.716 1.803 -22.545 1.00 83.62 89 HIS A CA 1
ATOM 671 C C . HIS A 1 89 ? 7.461 2.856 -23.385 1.00 83.62 89 HIS A C 1
ATOM 673 O O . HIS A 1 89 ? 8.521 2.565 -23.939 1.00 83.62 89 HIS A O 1
ATOM 679 N N . SER A 1 90 ? 6.968 4.099 -23.389 1.00 83.88 90 SER A N 1
ATOM 680 C CA . SER A 1 90 ? 7.601 5.230 -24.074 1.00 83.88 90 SER A CA 1
ATOM 681 C C . SER A 1 90 ? 9.023 5.520 -23.596 1.00 83.88 90 SER A C 1
ATOM 683 O O . SER A 1 90 ? 9.842 5.966 -24.400 1.00 83.88 90 SER A O 1
ATOM 685 N N . ASP A 1 91 ? 9.338 5.262 -22.322 1.00 87.12 91 ASP A N 1
ATOM 686 C CA . ASP A 1 91 ? 10.687 5.460 -21.783 1.00 87.12 91 ASP A CA 1
ATOM 687 C C . ASP A 1 91 ? 11.667 4.500 -22.463 1.00 87.12 91 ASP A C 1
ATOM 689 O O . ASP A 1 91 ? 12.746 4.909 -22.887 1.00 87.12 91 ASP A O 1
ATOM 693 N N . PHE A 1 92 ? 11.265 3.237 -22.638 1.00 84.88 92 PHE A N 1
ATOM 694 C CA . PHE A 1 92 ? 12.076 2.226 -23.317 1.00 84.88 92 PHE A CA 1
ATOM 695 C C . PHE A 1 92 ? 12.220 2.520 -24.808 1.00 84.88 92 PHE A C 1
ATOM 697 O O . PHE A 1 92 ? 13.333 2.473 -25.324 1.00 84.88 92 PHE A O 1
ATOM 704 N N . VAL A 1 93 ? 11.128 2.879 -25.492 1.00 85.50 93 VAL A N 1
ATOM 705 C CA . VAL A 1 93 ? 11.165 3.255 -26.917 1.00 85.50 93 VAL A CA 1
ATOM 706 C C . VAL A 1 93 ? 12.112 4.439 -27.127 1.00 85.50 93 VAL A C 1
ATOM 708 O O . VAL A 1 93 ? 12.992 4.393 -27.986 1.00 85.50 93 VAL A O 1
ATOM 711 N N . THR A 1 94 ? 11.995 5.473 -26.290 1.00 88.38 94 THR A N 1
ATOM 712 C CA . THR A 1 94 ? 12.834 6.677 -26.371 1.00 88.38 94 THR A CA 1
ATOM 713 C C . THR A 1 94 ? 14.299 6.367 -26.071 1.00 88.38 94 THR A C 1
ATOM 715 O O . THR A 1 94 ? 15.184 6.839 -26.791 1.00 88.38 94 THR A O 1
ATOM 718 N N . ALA A 1 95 ? 14.576 5.568 -25.037 1.00 89.44 95 ALA A N 1
ATOM 719 C CA . ALA A 1 95 ? 15.934 5.177 -24.672 1.00 89.44 95 ALA A CA 1
ATOM 720 C C . ALA A 1 95 ? 16.602 4.353 -25.782 1.00 89.44 95 ALA A C 1
ATOM 722 O O . ALA A 1 95 ? 17.722 4.673 -26.187 1.00 89.44 95 ALA A O 1
ATOM 723 N N . THR A 1 96 ? 15.900 3.359 -26.334 1.00 88.19 96 THR A N 1
ATOM 724 C CA . THR A 1 96 ? 16.398 2.529 -27.439 1.00 88.19 96 THR A CA 1
ATOM 725 C C . THR A 1 96 ? 16.641 3.363 -28.694 1.00 88.19 96 THR A C 1
ATOM 727 O O . THR A 1 96 ? 17.728 3.302 -29.265 1.00 88.19 96 THR A O 1
ATOM 730 N N . ALA A 1 97 ? 15.691 4.212 -29.099 1.00 89.56 97 ALA A N 1
ATOM 731 C CA . ALA A 1 97 ? 15.855 5.081 -30.266 1.00 89.56 97 ALA A CA 1
ATOM 732 C C . ALA A 1 97 ? 17.042 6.051 -30.111 1.00 89.56 97 ALA A C 1
ATOM 734 O O . ALA A 1 97 ? 17.823 6.257 -31.048 1.00 89.56 97 ALA A O 1
ATOM 735 N N . SER A 1 98 ? 17.215 6.616 -28.911 1.00 91.25 98 SER A N 1
ATOM 736 C CA . SER A 1 98 ? 18.334 7.514 -28.595 1.00 91.25 98 SER A CA 1
ATOM 737 C C . SER A 1 98 ? 19.676 6.787 -28.655 1.00 91.25 98 SER A C 1
ATOM 739 O O . SER A 1 98 ? 20.640 7.313 -29.214 1.00 91.25 98 SER A O 1
ATOM 741 N N . PHE A 1 99 ? 19.734 5.562 -28.129 1.00 89.19 99 PHE A N 1
ATOM 742 C CA . PHE A 1 99 ? 20.920 4.716 -28.188 1.00 89.19 99 PHE A CA 1
ATOM 743 C C . PHE A 1 99 ? 21.286 4.335 -29.630 1.00 89.19 99 PHE A C 1
ATOM 745 O O . PHE A 1 99 ? 22.420 4.556 -30.046 1.00 89.19 99 PHE A O 1
ATOM 752 N N . LEU A 1 100 ? 20.329 3.863 -30.435 1.00 88.31 100 LEU A N 1
ATOM 753 C CA . LEU A 1 100 ? 20.567 3.535 -31.849 1.00 88.31 100 LEU A CA 1
ATOM 754 C C . LEU A 1 100 ? 21.055 4.756 -32.646 1.00 88.31 100 LEU A C 1
ATOM 756 O O . LEU A 1 100 ? 21.946 4.653 -33.490 1.00 88.31 100 LEU A O 1
ATOM 760 N N . THR A 1 101 ? 20.521 5.941 -32.338 1.00 91.19 101 THR A N 1
ATOM 761 C CA . THR A 1 101 ? 20.945 7.195 -32.971 1.00 91.19 101 THR A CA 1
ATOM 762 C C . THR A 1 101 ? 22.375 7.587 -32.594 1.00 91.19 101 THR A C 1
ATOM 764 O O . THR A 1 101 ? 23.100 8.114 -33.443 1.00 91.19 101 THR A O 1
ATOM 767 N N . SER A 1 102 ? 22.803 7.348 -31.350 1.00 91.50 102 SER A N 1
ATOM 768 C CA . SER A 1 102 ? 24.134 7.751 -30.874 1.00 91.50 102 SER A CA 1
ATOM 769 C C . SER A 1 102 ? 25.259 6.901 -31.471 1.00 91.50 102 SER A C 1
ATOM 771 O O . SER A 1 102 ? 26.347 7.417 -31.725 1.00 91.50 102 SER A O 1
ATOM 773 N N . VAL A 1 103 ? 24.983 5.632 -31.782 1.00 91.06 103 VAL A N 1
ATOM 774 C CA . VAL A 1 103 ? 25.971 4.680 -32.320 1.00 91.06 103 VAL A CA 1
ATOM 775 C C . VAL A 1 103 ? 25.985 4.581 -33.847 1.00 91.06 103 VAL A C 1
ATOM 777 O O . VAL A 1 103 ? 26.819 3.874 -34.406 1.00 91.06 103 VAL A O 1
ATOM 780 N N . LYS A 1 104 ? 25.121 5.325 -34.553 1.00 89.25 104 LYS A N 1
ATOM 781 C CA . LYS A 1 104 ? 24.946 5.237 -36.019 1.00 89.25 104 LYS A CA 1
ATOM 782 C C . LYS A 1 104 ? 26.225 5.405 -36.854 1.00 89.25 104 LYS A C 1
ATOM 784 O O . LYS A 1 104 ? 26.275 4.957 -37.992 1.00 89.25 104 LYS A O 1
ATOM 789 N N . ASN A 1 105 ? 27.240 6.078 -36.311 1.00 93.88 105 ASN A N 1
ATOM 790 C CA . ASN A 1 105 ? 28.513 6.341 -36.990 1.00 93.88 105 ASN A CA 1
ATOM 791 C C . ASN A 1 105 ? 29.672 5.480 -36.454 1.00 93.88 105 ASN A C 1
ATOM 793 O O . ASN A 1 105 ? 30.793 5.587 -36.952 1.00 93.88 105 ASN A O 1
ATOM 797 N N . ASP A 1 106 ? 29.427 4.630 -35.455 1.00 94.19 106 ASP A N 1
ATOM 798 C CA . ASP A 1 106 ? 30.427 3.736 -34.878 1.00 94.19 106 ASP A CA 1
ATOM 799 C C . ASP A 1 106 ? 30.293 2.338 -35.496 1.00 94.19 106 ASP A C 1
ATOM 801 O O . ASP A 1 106 ? 29.429 1.539 -35.137 1.00 94.19 106 ASP A O 1
ATOM 805 N N . LYS A 1 107 ? 31.195 2.020 -36.431 1.00 91.81 107 LYS A N 1
ATOM 806 C CA . LYS A 1 107 ? 31.218 0.724 -37.129 1.00 91.81 107 LYS A CA 1
ATOM 807 C C . LYS A 1 107 ? 31.395 -0.468 -36.185 1.00 91.81 107 LYS A C 1
ATOM 809 O O . LYS A 1 107 ? 30.915 -1.554 -36.495 1.00 91.81 107 LYS A O 1
ATOM 814 N N . LYS A 1 108 ? 32.105 -0.293 -35.066 1.00 92.50 108 LYS A N 1
ATOM 815 C CA . LYS A 1 108 ? 32.321 -1.367 -34.093 1.00 92.50 108 LYS A CA 1
ATOM 816 C C . LYS A 1 108 ? 31.043 -1.608 -33.296 1.00 92.50 108 LYS A C 1
ATOM 818 O O . LYS A 1 108 ? 30.650 -2.760 -33.140 1.00 92.50 108 LYS A O 1
ATOM 823 N N . ALA A 1 109 ? 30.386 -0.540 -32.845 1.00 88.12 109 ALA A N 1
ATOM 824 C CA . ALA A 1 109 ? 29.107 -0.636 -32.148 1.00 88.12 109 ALA A CA 1
ATOM 825 C C . ALA A 1 109 ? 28.010 -1.223 -33.049 1.00 88.12 109 ALA A C 1
ATOM 827 O O . ALA A 1 109 ? 27.298 -2.127 -32.626 1.00 88.12 109 ALA A O 1
ATOM 828 N N . LEU A 1 110 ? 27.927 -0.791 -34.312 1.00 88.00 110 LEU A N 1
ATOM 829 C CA . LEU A 1 110 ? 26.979 -1.345 -35.285 1.00 88.00 110 LEU A CA 1
ATOM 830 C C . LEU A 1 110 ? 27.179 -2.843 -35.522 1.00 88.00 110 LEU A C 1
ATOM 832 O O . LEU A 1 110 ? 26.197 -3.568 -35.636 1.00 88.00 110 LEU A O 1
ATOM 836 N N . LYS A 1 111 ? 28.430 -3.318 -35.556 1.00 89.50 111 LYS A N 1
ATOM 837 C CA . LYS A 1 111 ? 28.711 -4.751 -35.682 1.00 89.50 111 LYS A CA 1
ATOM 838 C C . LYS A 1 111 ? 28.178 -5.539 -34.481 1.00 89.50 111 LYS A C 1
ATOM 840 O O . LYS A 1 111 ? 27.521 -6.550 -34.670 1.00 89.50 111 LYS A O 1
ATOM 845 N N . ILE A 1 112 ? 28.400 -5.038 -33.262 1.00 86.75 112 ILE A N 1
ATOM 846 C CA . ILE A 1 112 ? 27.863 -5.654 -32.036 1.00 86.75 112 ILE A CA 1
ATOM 847 C C . ILE A 1 112 ? 26.328 -5.673 -32.063 1.00 86.75 112 ILE A C 1
ATOM 849 O O . ILE A 1 112 ? 25.727 -6.653 -31.641 1.00 86.75 112 ILE A O 1
ATOM 853 N N . LEU A 1 113 ? 25.691 -4.610 -32.566 1.00 86.19 113 LEU A N 1
ATOM 854 C CA . LEU A 1 113 ? 24.232 -4.561 -32.683 1.00 86.19 113 LEU A CA 1
ATOM 855 C C . LEU A 1 113 ? 23.681 -5.573 -33.679 1.00 86.19 113 LEU A C 1
ATOM 857 O O . LEU A 1 113 ? 22.662 -6.187 -33.399 1.00 86.19 113 LEU A O 1
ATOM 861 N N . GLN A 1 114 ? 24.346 -5.751 -34.819 1.00 85.25 114 GLN A N 1
ATOM 862 C CA . GLN A 1 114 ? 23.954 -6.751 -35.813 1.00 85.25 114 GLN A CA 1
ATOM 863 C C . GLN A 1 114 ? 24.077 -8.174 -35.262 1.00 85.25 114 GLN A C 1
ATOM 865 O O . GLN A 1 114 ? 23.201 -8.996 -35.503 1.00 85.25 114 GLN A O 1
ATOM 870 N N . ASP A 1 115 ? 25.123 -8.446 -34.479 1.00 89.19 115 ASP A N 1
ATOM 871 C CA . ASP A 1 115 ? 25.330 -9.751 -33.842 1.00 89.19 115 ASP A CA 1
ATOM 872 C C . ASP A 1 115 ? 24.278 -10.054 -32.742 1.00 89.19 115 ASP A C 1
ATOM 874 O O . ASP A 1 115 ? 24.149 -11.203 -32.319 1.00 89.19 115 ASP A O 1
ATOM 878 N N . HIS A 1 116 ? 23.525 -9.042 -32.285 1.00 85.50 116 HIS A N 1
ATOM 879 C CA . HIS A 1 116 ? 22.540 -9.121 -31.196 1.00 85.50 116 HIS A CA 1
ATOM 880 C C . HIS A 1 116 ? 21.220 -8.406 -31.532 1.00 85.50 116 HIS A C 1
ATOM 882 O O . HIS A 1 116 ? 20.604 -7.782 -30.663 1.00 85.50 116 HIS A O 1
ATOM 888 N N . GLU A 1 117 ? 20.789 -8.446 -32.795 1.00 79.75 117 GLU A N 1
ATOM 889 C CA . GLU A 1 117 ? 19.592 -7.722 -33.248 1.00 79.75 117 GLU A CA 1
ATOM 890 C C . GLU A 1 117 ? 18.311 -8.160 -32.514 1.00 79.75 117 GLU A C 1
ATOM 892 O O . GLU A 1 117 ? 17.408 -7.356 -32.294 1.00 79.75 117 GLU A O 1
ATOM 897 N N . ASP A 1 118 ? 18.271 -9.411 -32.060 1.00 81.81 118 ASP A N 1
ATOM 898 C CA . ASP A 1 118 ? 17.182 -10.031 -31.306 1.00 81.81 118 ASP A CA 1
ATOM 899 C C . ASP A 1 118 ? 17.101 -9.576 -29.838 1.00 81.81 118 ASP A C 1
ATOM 901 O O . ASP A 1 118 ? 16.060 -9.726 -29.196 1.00 81.81 118 ASP A O 1
ATOM 905 N N . ALA A 1 119 ? 18.175 -8.990 -29.302 1.00 79.06 119 ALA A N 1
ATOM 906 C CA . ALA A 1 119 ? 18.222 -8.482 -27.933 1.00 79.06 119 ALA A CA 1
ATOM 907 C C . ALA A 1 119 ? 17.550 -7.106 -27.774 1.00 79.06 119 ALA A C 1
ATOM 909 O O . ALA A 1 119 ? 17.288 -6.678 -26.645 1.00 79.06 119 ALA A O 1
ATOM 910 N N . PHE A 1 120 ? 17.273 -6.402 -28.878 1.00 75.50 120 PHE A N 1
ATOM 911 C CA . PHE A 1 120 ? 16.654 -5.080 -28.848 1.00 75.50 120 PHE A CA 1
ATOM 912 C C . PHE A 1 120 ? 15.147 -5.170 -29.097 1.00 75.50 120 PHE A C 1
ATOM 914 O O . PHE A 1 120 ? 14.711 -5.797 -30.063 1.00 75.50 120 PHE A O 1
ATOM 921 N N . PRO A 1 121 ? 14.318 -4.528 -28.254 1.00 74.19 121 PRO A N 1
ATOM 922 C CA . PRO A 1 121 ? 12.887 -4.484 -28.503 1.00 74.19 121 PRO A CA 1
ATOM 923 C C . PRO A 1 121 ? 12.608 -3.698 -29.789 1.00 74.19 121 PRO A C 1
ATOM 925 O O . PRO A 1 121 ? 13.231 -2.660 -30.029 1.00 74.19 121 PRO A O 1
ATOM 928 N N . SER A 1 122 ? 11.643 -4.169 -30.588 1.00 77.31 122 SER A N 1
ATOM 929 C CA . SER A 1 122 ? 11.145 -3.384 -31.722 1.00 77.31 122 SER A CA 1
ATOM 930 C C . SER A 1 122 ? 10.629 -2.024 -31.240 1.00 77.31 122 SER A C 1
ATOM 932 O O . SER A 1 122 ? 10.071 -1.905 -30.145 1.00 77.31 122 SER A O 1
ATOM 934 N N . LEU A 1 123 ? 10.835 -1.002 -32.072 1.00 80.44 123 LEU A N 1
ATOM 935 C CA . LEU A 1 123 ? 10.253 0.328 -31.893 1.00 80.44 123 LEU A CA 1
ATOM 936 C C . LEU A 1 123 ? 8.852 0.437 -32.519 1.00 80.44 123 LEU A C 1
ATOM 938 O O . LEU A 1 123 ? 8.222 1.484 -32.392 1.00 80.44 123 LEU A O 1
ATOM 942 N N . ASP A 1 124 ? 8.390 -0.614 -33.201 1.00 79.44 124 ASP A N 1
ATOM 943 C CA . ASP A 1 124 ? 7.046 -0.690 -33.765 1.00 79.44 124 ASP A CA 1
ATOM 944 C C . ASP A 1 124 ? 5.986 -0.812 -32.666 1.00 79.44 124 ASP A C 1
ATOM 946 O O . ASP A 1 124 ? 6.259 -1.213 -31.529 1.00 79.44 124 ASP A O 1
ATOM 950 N N . ASP A 1 125 ? 4.740 -0.524 -33.039 1.00 74.12 125 ASP A N 1
ATOM 951 C CA . ASP A 1 125 ? 3.610 -0.671 -32.137 1.00 74.12 125 ASP A CA 1
ATOM 952 C C . ASP A 1 125 ? 3.498 -2.114 -31.607 1.00 74.12 125 ASP A C 1
ATOM 954 O O . ASP A 1 125 ? 3.466 -3.078 -32.383 1.00 74.12 125 ASP A O 1
ATOM 958 N N . PRO A 1 126 ? 3.383 -2.304 -30.281 1.00 73.00 126 PRO A N 1
ATOM 959 C CA . PRO A 1 126 ? 3.262 -3.636 -29.709 1.00 73.00 126 PRO A CA 1
ATOM 960 C C . PRO A 1 126 ? 1.910 -4.273 -30.079 1.00 73.00 126 PRO A C 1
ATOM 962 O O . PRO A 1 126 ? 0.892 -3.583 -30.177 1.00 73.00 126 PRO A O 1
ATOM 965 N N . PRO A 1 127 ? 1.823 -5.614 -30.158 1.00 72.75 127 PRO A N 1
ATOM 966 C CA . PRO A 1 127 ? 0.608 -6.335 -30.564 1.00 72.75 127 PRO A CA 1
ATOM 967 C C . PRO A 1 127 ? -0.540 -6.270 -29.534 1.00 72.75 127 PRO A C 1
ATOM 969 O O . PRO A 1 127 ? -1.527 -6.992 -29.651 1.00 72.75 127 PRO A O 1
ATOM 972 N N . LEU A 1 128 ? -0.406 -5.438 -28.498 1.00 71.69 128 LEU A N 1
ATOM 973 C CA . LEU A 1 128 ? -1.342 -5.282 -27.383 1.00 71.69 128 LEU A CA 1
ATOM 974 C C . LEU A 1 128 ? -2.182 -3.997 -27.481 1.00 71.69 128 LEU A C 1
ATOM 976 O O . LEU A 1 128 ? -2.857 -3.628 -26.517 1.00 71.69 128 LEU A O 1
ATOM 980 N N . LEU A 1 129 ? -2.171 -3.311 -28.627 1.00 67.00 129 LEU A N 1
ATOM 981 C CA . LEU A 1 129 ? -3.032 -2.152 -28.855 1.00 67.00 129 LEU A CA 1
ATOM 982 C C . LEU A 1 129 ? -4.526 -2.500 -28.634 1.00 67.00 129 LEU A C 1
ATOM 984 O O . LEU A 1 129 ? -4.971 -3.589 -28.999 1.00 67.00 129 LEU A O 1
ATOM 988 N N . PRO A 1 130 ? -5.326 -1.584 -28.050 1.00 65.75 130 PRO A N 1
ATOM 989 C CA . PRO A 1 130 ? -4.959 -0.227 -27.642 1.00 65.75 130 PRO A CA 1
ATOM 990 C C . PRO A 1 130 ? -4.411 -0.121 -26.203 1.00 65.75 130 PRO A C 1
ATOM 992 O O . PRO A 1 130 ? -4.197 0.991 -25.736 1.00 65.75 130 PRO A O 1
ATOM 995 N N . LEU A 1 131 ? -4.175 -1.229 -25.482 1.00 65.56 131 LEU A N 1
ATOM 996 C CA . LEU A 1 131 ? -3.748 -1.213 -24.063 1.00 65.56 131 LEU A CA 1
ATOM 997 C C . LEU A 1 131 ? -2.366 -0.576 -23.838 1.00 65.56 131 LEU A C 1
ATOM 999 O O . LEU A 1 131 ? -2.008 -0.219 -22.716 1.00 65.56 131 LEU A O 1
ATOM 1003 N N . THR A 1 132 ? -1.602 -0.457 -24.914 1.00 67.69 132 THR A N 1
ATOM 1004 C CA . THR A 1 132 ? -0.269 0.144 -25.018 1.00 67.69 132 THR A CA 1
ATOM 1005 C C . THR A 1 132 ? -0.271 1.424 -25.858 1.00 67.69 132 THR A C 1
ATOM 1007 O O . THR A 1 132 ? 0.796 1.957 -26.137 1.00 67.69 132 THR A O 1
ATOM 1010 N N . ASN A 1 133 ? -1.445 1.932 -26.258 1.00 68.88 133 ASN A N 1
ATOM 1011 C CA . ASN A 1 133 ? -1.546 3.155 -27.050 1.00 68.88 133 ASN A CA 1
ATOM 1012 C C . ASN A 1 133 ? -1.545 4.411 -26.164 1.00 68.88 133 ASN A C 1
ATOM 1014 O O . ASN A 1 133 ? -2.357 4.526 -25.244 1.00 68.88 133 ASN A O 1
ATOM 1018 N N . GLY A 1 134 ? -0.690 5.380 -26.488 1.00 70.12 134 GLY A N 1
ATOM 1019 C CA . GLY A 1 134 ? -0.544 6.645 -25.764 1.00 70.12 134 GLY A CA 1
ATOM 1020 C C . GLY A 1 134 ? 0.647 6.670 -24.802 1.00 70.12 134 GLY A C 1
ATOM 1021 O O . GLY A 1 134 ? 1.139 5.637 -24.361 1.00 70.12 134 GLY A O 1
ATOM 1022 N N . ALA A 1 135 ? 1.103 7.877 -24.455 1.00 67.44 135 ALA A N 1
ATOM 1023 C CA . ALA A 1 135 ? 2.329 8.092 -23.674 1.00 67.44 135 ALA A CA 1
ATOM 1024 C C . ALA A 1 135 ? 2.314 7.442 -22.276 1.00 67.44 135 ALA A C 1
ATOM 1026 O O . ALA A 1 135 ? 3.363 7.192 -21.697 1.00 67.44 135 ALA A O 1
ATOM 1027 N N . GLU A 1 136 ? 1.132 7.149 -21.730 1.00 71.88 136 GLU A N 1
ATOM 1028 C CA . GLU A 1 136 ? 0.995 6.478 -20.438 1.00 71.88 136 GLU A CA 1
ATOM 1029 C C . GLU A 1 136 ? 0.709 4.976 -20.540 1.00 71.88 136 GLU A C 1
ATOM 1031 O O . GLU A 1 136 ? 0.505 4.312 -19.526 1.00 71.88 136 GLU A O 1
ATOM 1036 N N . ALA A 1 137 ? 0.620 4.411 -21.733 1.00 76.56 137 ALA A N 1
ATOM 1037 C CA . ALA A 1 137 ? 0.183 3.038 -21.889 1.00 76.56 137 ALA A CA 1
ATOM 1038 C C . ALA A 1 137 ? 1.363 2.061 -21.797 1.00 76.56 137 ALA A C 1
ATOM 1040 O O . ALA A 1 137 ? 2.489 2.391 -22.153 1.00 76.56 137 ALA A O 1
ATOM 1041 N N . GLY A 1 138 ? 1.111 0.860 -21.267 1.00 80.62 138 GLY A N 1
ATOM 1042 C CA . GLY A 1 138 ? 2.166 -0.101 -20.929 1.00 80.62 138 GLY A CA 1
ATOM 1043 C C . GLY A 1 138 ? 3.101 0.413 -19.827 1.00 80.62 138 GLY A C 1
ATOM 1044 O O . GLY A 1 138 ? 4.015 1.194 -20.070 1.00 80.62 138 GLY A O 1
ATOM 1045 N N . LYS A 1 139 ? 2.898 -0.045 -18.590 1.00 83.81 139 LYS A N 1
ATOM 1046 C CA . LYS A 1 139 ? 3.727 0.351 -17.443 1.00 83.81 139 LYS A CA 1
ATOM 1047 C C . LYS A 1 139 ? 4.316 -0.897 -16.808 1.00 83.81 139 LYS A C 1
ATOM 1049 O O . LYS A 1 139 ? 3.591 -1.865 -16.577 1.00 83.81 139 LYS A O 1
ATOM 1054 N N . VAL A 1 140 ? 5.604 -0.863 -16.498 1.00 85.25 140 VAL A N 1
ATOM 1055 C CA . VAL A 1 140 ? 6.293 -1.952 -15.801 1.00 85.25 140 VAL A CA 1
ATOM 1056 C C . VAL A 1 140 ? 6.918 -1.437 -14.523 1.00 85.25 140 VAL A C 1
ATOM 1058 O O . VAL A 1 140 ? 7.297 -0.270 -14.404 1.00 85.25 140 VAL A O 1
ATOM 1061 N N . ASN A 1 141 ? 7.006 -2.325 -13.542 1.00 88.06 141 ASN A N 1
ATOM 1062 C CA . ASN A 1 141 ? 7.769 -2.045 -12.350 1.00 88.06 141 ASN A CA 1
ATOM 1063 C C . ASN A 1 141 ? 9.243 -2.382 -12.603 1.00 88.06 141 ASN A C 1
ATOM 1065 O O . ASN A 1 141 ? 9.592 -3.555 -12.697 1.00 88.06 141 ASN A O 1
ATOM 1069 N N . SER A 1 142 ? 10.079 -1.356 -12.741 1.00 90.06 142 SER A N 1
ATOM 1070 C CA . SER A 1 142 ? 11.493 -1.502 -13.112 1.00 90.06 142 SER A CA 1
ATOM 1071 C C . SER A 1 142 ? 12.418 -1.681 -11.910 1.00 90.06 142 SER A C 1
ATOM 1073 O O . SER A 1 142 ? 13.570 -2.062 -12.084 1.00 90.06 142 SER A O 1
ATOM 1075 N N . LEU A 1 143 ? 11.937 -1.402 -10.694 1.00 91.12 143 LEU A N 1
ATOM 1076 C CA . LEU A 1 143 ? 12.703 -1.601 -9.466 1.00 91.12 143 LEU A CA 1
ATOM 1077 C C . LEU A 1 143 ? 11.818 -2.208 -8.381 1.00 91.12 143 LEU A C 1
ATOM 1079 O O . LEU A 1 143 ? 10.854 -1.592 -7.914 1.00 91.12 143 LEU A O 1
ATOM 1083 N N . SER A 1 144 ? 12.187 -3.417 -7.971 1.00 91.19 144 SER A N 1
ATOM 1084 C CA . SER A 1 144 ? 11.561 -4.113 -6.852 1.00 91.19 144 SER A CA 1
ATOM 1085 C C . SER A 1 144 ? 11.994 -3.503 -5.519 1.00 91.19 144 SER A C 1
ATOM 1087 O O . SER A 1 144 ? 13.151 -3.134 -5.341 1.00 91.19 144 SER A O 1
ATOM 1089 N N . GLY A 1 145 ? 11.059 -3.414 -4.572 1.00 90.44 145 GLY A N 1
ATOM 1090 C CA . GLY A 1 145 ? 11.367 -3.089 -3.180 1.00 90.44 145 GLY A CA 1
ATOM 1091 C C . GLY A 1 145 ? 11.591 -4.354 -2.356 1.00 90.44 145 GLY A C 1
ATOM 1092 O O . GLY A 1 145 ? 10.855 -5.330 -2.516 1.00 90.44 145 GLY A O 1
ATOM 1093 N N . TYR A 1 146 ? 12.557 -4.299 -1.449 1.00 92.12 146 TYR A N 1
ATOM 1094 C CA . TYR A 1 146 ? 12.849 -5.328 -0.453 1.00 92.12 146 TYR A CA 1
ATOM 1095 C C . TYR A 1 146 ? 12.841 -4.691 0.934 1.00 92.12 146 TYR A C 1
ATOM 1097 O O . TYR A 1 146 ? 12.818 -3.465 1.062 1.00 92.12 146 TYR A O 1
ATOM 1105 N N . THR A 1 147 ? 12.795 -5.518 1.966 1.00 89.00 147 THR A N 1
ATOM 1106 C CA . THR A 1 147 ? 12.839 -5.079 3.362 1.00 89.00 147 THR A CA 1
ATOM 1107 C C . THR A 1 147 ? 13.936 -5.839 4.085 1.00 89.00 147 THR A C 1
ATOM 1109 O O . THR A 1 147 ? 14.247 -6.968 3.713 1.00 89.00 147 THR A O 1
ATOM 1112 N N . ASP A 1 148 ? 14.492 -5.232 5.129 1.00 88.00 148 ASP A N 1
ATOM 1113 C CA . ASP A 1 148 ? 15.673 -5.752 5.829 1.00 88.00 148 ASP A CA 1
ATOM 1114 C C . ASP A 1 148 ? 15.455 -7.137 6.458 1.00 88.00 148 ASP A C 1
ATOM 1116 O O . ASP A 1 148 ? 16.401 -7.897 6.639 1.00 88.00 148 ASP A O 1
ATOM 1120 N N . ASP A 1 149 ? 14.203 -7.497 6.757 1.00 88.50 149 ASP A N 1
ATOM 1121 C CA . ASP A 1 149 ? 13.833 -8.816 7.273 1.00 88.50 149 ASP A CA 1
ATOM 1122 C C . ASP A 1 149 ? 13.856 -9.937 6.219 1.00 88.50 149 ASP A C 1
ATOM 1124 O O . ASP A 1 149 ? 13.777 -11.105 6.595 1.00 88.50 149 ASP A O 1
ATOM 1128 N N . ASP A 1 150 ? 13.926 -9.609 4.923 1.00 90.25 150 ASP A N 1
ATOM 1129 C CA . ASP A 1 150 ? 13.862 -10.579 3.819 1.00 90.25 150 ASP A CA 1
ATOM 1130 C C . ASP A 1 150 ? 14.539 -10.048 2.537 1.00 90.25 150 ASP A C 1
ATOM 1132 O O . ASP A 1 150 ? 13.934 -9.992 1.463 1.00 90.25 150 ASP A O 1
ATOM 1136 N N . VAL A 1 151 ? 15.795 -9.602 2.652 1.00 90.75 151 VAL A N 1
ATOM 1137 C CA . VAL A 1 151 ? 16.534 -8.962 1.542 1.00 90.75 151 VAL A CA 1
ATOM 1138 C C . VAL A 1 151 ? 16.776 -9.927 0.374 1.00 90.75 151 VAL A C 1
ATOM 1140 O O . VAL A 1 151 ? 16.674 -9.525 -0.783 1.00 90.75 151 VAL A O 1
ATOM 1143 N N . ASP A 1 152 ? 17.027 -11.204 0.672 1.00 93.31 152 ASP A N 1
ATOM 1144 C CA . ASP A 1 152 ? 17.293 -12.255 -0.324 1.00 93.31 152 ASP A CA 1
ATOM 1145 C C . ASP A 1 152 ? 16.033 -13.033 -0.750 1.00 93.31 152 ASP A C 1
ATOM 1147 O O . ASP A 1 152 ? 16.110 -13.972 -1.547 1.00 93.31 152 ASP A O 1
ATOM 1151 N N . GLY A 1 153 ? 14.867 -12.684 -0.200 1.00 92.38 153 GLY A N 1
ATOM 1152 C CA . GLY A 1 153 ? 13.612 -13.379 -0.458 1.00 92.38 153 GLY A CA 1
ATOM 1153 C C . GLY A 1 153 ? 12.777 -12.745 -1.562 1.00 92.38 153 GLY A C 1
ATOM 1154 O O . GLY A 1 153 ? 13.245 -12.445 -2.664 1.00 92.38 153 GLY A O 1
ATOM 1155 N N . TYR A 1 154 ? 11.480 -12.589 -1.291 1.00 91.81 154 TYR A N 1
ATOM 1156 C CA . TYR A 1 154 ? 10.548 -12.076 -2.292 1.00 91.81 154 TYR A CA 1
ATOM 1157 C C . TYR A 1 154 ? 10.424 -10.551 -2.218 1.00 91.81 154 TYR A C 1
ATOM 1159 O O . TYR A 1 154 ? 10.217 -10.008 -1.129 1.00 91.81 154 TYR A O 1
ATOM 1167 N N . PRO A 1 155 ? 10.392 -9.853 -3.372 1.00 93.25 155 PRO A N 1
ATOM 1168 C CA . PRO A 1 155 ? 10.011 -8.450 -3.417 1.00 93.25 155 PRO A CA 1
ATOM 1169 C C . PRO A 1 155 ? 8.717 -8.184 -2.651 1.00 93.25 155 PRO A C 1
ATOM 1171 O O . PRO A 1 155 ? 7.761 -8.964 -2.741 1.00 93.25 155 PRO A O 1
ATOM 1174 N N . VAL A 1 156 ? 8.618 -7.018 -2.008 1.00 92.69 156 VAL A N 1
ATOM 1175 C CA . VAL A 1 156 ? 7.402 -6.603 -1.285 1.00 92.69 156 VAL A CA 1
ATOM 1176 C C . VAL A 1 156 ? 6.153 -6.659 -2.161 1.00 92.69 156 VAL A C 1
ATOM 1178 O O . VAL A 1 156 ? 5.068 -6.904 -1.643 1.00 92.69 156 VAL A O 1
ATOM 1181 N N . HIS A 1 157 ? 6.301 -6.513 -3.485 1.00 92.81 157 HIS A N 1
ATOM 1182 C CA . HIS A 1 157 ? 5.235 -6.679 -4.477 1.00 92.81 157 HIS A CA 1
ATOM 1183 C C . HIS A 1 157 ? 4.458 -7.996 -4.329 1.00 92.81 157 HIS A C 1
ATOM 1185 O O . HIS A 1 157 ? 3.243 -8.008 -4.511 1.00 92.81 157 HIS A O 1
ATOM 1191 N N . PHE A 1 158 ? 5.132 -9.081 -3.947 1.00 91.62 158 PHE A N 1
ATOM 1192 C CA . PHE A 1 158 ? 4.530 -10.407 -3.794 1.00 91.62 158 PHE A CA 1
ATOM 1193 C C . PHE A 1 158 ? 4.217 -10.767 -2.335 1.00 91.62 158 PHE A C 1
ATOM 1195 O O . PHE A 1 158 ? 3.698 -11.851 -2.063 1.00 91.62 158 PHE A O 1
ATOM 1202 N N . ARG A 1 159 ? 4.499 -9.869 -1.384 1.00 91.50 159 ARG A N 1
ATOM 1203 C CA . ARG A 1 159 ? 4.259 -10.101 0.044 1.00 91.50 159 ARG A CA 1
ATOM 1204 C C . ARG A 1 159 ? 2.847 -9.674 0.432 1.00 91.50 159 ARG A C 1
ATOM 1206 O O . ARG A 1 159 ? 2.405 -8.558 0.141 1.00 91.50 159 ARG A O 1
ATOM 1213 N N . TYR A 1 160 ? 2.146 -10.566 1.131 1.00 93.06 160 TYR A N 1
ATOM 1214 C CA . TYR A 1 160 ? 0.854 -10.264 1.739 1.00 93.06 160 TYR A CA 1
ATOM 1215 C C . TYR A 1 160 ? 1.041 -9.456 3.022 1.00 93.06 160 TYR A C 1
ATOM 1217 O O . TYR A 1 160 ? 1.778 -9.878 3.911 1.00 93.06 160 TYR A O 1
ATOM 1225 N N . GLU A 1 161 ? 0.334 -8.333 3.140 1.00 93.31 161 GLU A N 1
ATOM 1226 C CA . GLU A 1 161 ? 0.430 -7.448 4.307 1.00 93.31 161 GLU A CA 1
ATOM 1227 C C . GLU A 1 161 ? -0.959 -7.046 4.797 1.00 93.31 161 GLU A C 1
ATOM 1229 O O . GLU A 1 161 ? -1.569 -6.093 4.298 1.00 93.31 161 GLU A O 1
ATOM 1234 N N . ALA A 1 162 ? -1.473 -7.812 5.762 1.00 95.44 162 ALA A N 1
ATOM 1235 C CA . ALA A 1 162 ? -2.731 -7.516 6.435 1.00 95.44 162 ALA A CA 1
ATOM 1236 C C . ALA A 1 162 ? -2.669 -6.171 7.166 1.00 95.44 162 ALA A C 1
ATOM 1238 O O . ALA A 1 162 ? -1.673 -5.850 7.812 1.00 95.44 162 ALA A O 1
ATOM 1239 N N . ALA A 1 163 ? -3.775 -5.433 7.125 1.00 96.69 163 ALA A N 1
ATOM 1240 C CA . ALA A 1 163 ? -4.005 -4.345 8.056 1.00 96.69 163 ALA A CA 1
ATOM 1241 C C . ALA A 1 163 ? -4.183 -4.884 9.482 1.00 96.69 163 ALA A C 1
ATOM 1243 O O . ALA A 1 163 ? -4.675 -6.001 9.673 1.00 96.69 163 ALA A O 1
ATOM 1244 N N . ASN A 1 164 ? -3.827 -4.078 10.484 1.00 96.81 164 ASN A N 1
ATOM 1245 C CA . ASN A 1 164 ? -4.040 -4.431 11.891 1.00 96.81 164 ASN A CA 1
ATOM 1246 C C . ASN A 1 164 ? -5.534 -4.596 12.188 1.00 96.81 164 ASN A C 1
ATOM 1248 O O . ASN A 1 164 ? -5.943 -5.555 12.838 1.00 96.81 164 ASN A O 1
ATOM 1252 N N . CYS A 1 165 ? -6.350 -3.680 11.667 1.00 96.44 165 CYS A N 1
ATOM 1253 C CA . CYS A 1 165 ? -7.795 -3.733 11.791 1.00 96.44 165 CYS A CA 1
ATOM 1254 C C . CYS A 1 165 ? -8.483 -3.690 10.440 1.00 96.44 165 CYS A C 1
ATOM 1256 O O . CYS A 1 165 ? -8.046 -3.002 9.518 1.00 96.44 165 CYS A O 1
ATOM 1258 N N . ARG A 1 166 ? -9.629 -4.356 10.362 1.00 95.62 166 ARG A N 1
ATOM 1259 C CA . ARG A 1 166 ? -10.583 -4.193 9.281 1.00 95.62 166 ARG A CA 1
ATOM 1260 C C . ARG A 1 166 ? -11.920 -3.686 9.801 1.00 95.62 166 ARG A C 1
ATOM 1262 O O . ARG A 1 166 ? -12.415 -4.183 10.811 1.00 95.62 166 ARG A O 1
ATOM 1269 N N . LEU A 1 167 ? -12.542 -2.790 9.040 1.00 96.00 167 LEU A N 1
ATOM 1270 C CA . LEU A 1 167 ? -13.939 -2.393 9.198 1.00 96.00 167 LEU A CA 1
ATOM 1271 C C . LEU A 1 167 ? -14.688 -2.555 7.876 1.00 96.00 167 LEU A C 1
ATOM 1273 O O . LEU A 1 167 ? -14.109 -2.438 6.799 1.00 96.00 167 LEU A O 1
ATOM 1277 N N . PHE A 1 168 ? -15.989 -2.811 7.952 1.00 95.81 168 PHE A N 1
ATOM 1278 C CA . PHE A 1 168 ? -16.872 -2.704 6.794 1.00 95.81 168 PHE A CA 1
ATOM 1279 C C . PHE A 1 168 ? -17.438 -1.290 6.704 1.00 95.81 168 PHE A C 1
ATOM 1281 O O . PHE A 1 168 ? -17.690 -0.655 7.728 1.00 95.81 168 PHE A O 1
ATOM 1288 N N . TYR A 1 169 ? -17.680 -0.820 5.480 1.00 95.50 169 TYR A N 1
ATOM 1289 C CA . TYR A 1 169 ? -18.454 0.399 5.285 1.00 95.50 169 TYR A CA 1
ATOM 1290 C C . TYR A 1 169 ? -19.865 0.226 5.845 1.00 95.50 169 TYR A C 1
ATOM 1292 O O . TYR A 1 169 ? -20.506 -0.810 5.653 1.00 95.50 169 TYR A O 1
ATOM 1300 N N . THR A 1 170 ? -20.359 1.269 6.502 1.00 95.06 170 THR A N 1
ATOM 1301 C CA . THR A 1 170 ? -21.766 1.395 6.887 1.00 95.06 170 THR A CA 1
ATOM 1302 C C . THR A 1 170 ? -22.469 2.372 5.948 1.00 95.06 170 THR A C 1
ATOM 1304 O O . THR A 1 170 ? -21.823 3.190 5.298 1.00 95.06 170 THR A O 1
ATOM 1307 N N . GLN 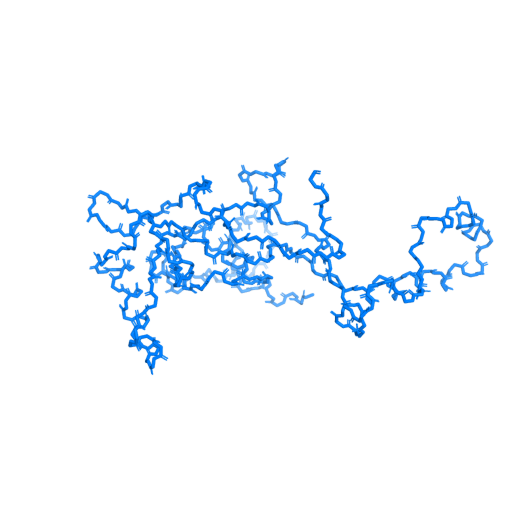A 1 171 ? -23.803 2.340 5.899 1.00 96.25 171 GLN A N 1
ATOM 1308 C CA . GLN A 1 171 ? -24.574 3.294 5.089 1.00 96.25 171 GLN A CA 1
ATOM 1309 C C . GLN A 1 171 ? -24.279 4.754 5.464 1.00 96.25 171 GLN A C 1
ATOM 1311 O O . GLN A 1 171 ? -24.219 5.608 4.586 1.00 96.25 171 GLN A O 1
ATOM 1316 N N . ARG A 1 172 ? -24.040 5.039 6.752 1.00 97.00 172 ARG A N 1
ATOM 1317 C CA . ARG A 1 172 ? -23.706 6.391 7.220 1.00 97.00 172 ARG A CA 1
ATOM 1318 C C . ARG A 1 172 ? -22.349 6.860 6.703 1.00 97.00 172 ARG A C 1
ATOM 1320 O O . ARG A 1 172 ? -22.243 7.992 6.261 1.00 97.00 172 ARG A O 1
ATOM 1327 N N . MET A 1 173 ? -21.352 5.975 6.665 1.00 96.38 173 MET A N 1
ATOM 1328 C CA . MET A 1 173 ? -20.026 6.295 6.118 1.00 96.38 173 MET A CA 1
ATOM 1329 C C . MET A 1 173 ? -20.057 6.673 4.632 1.00 96.38 173 MET A C 1
ATOM 1331 O O . MET A 1 173 ? -19.166 7.380 4.176 1.00 96.38 173 MET A O 1
ATOM 1335 N N . LEU A 1 174 ? -21.055 6.199 3.875 1.00 93.50 174 LEU A N 1
ATOM 1336 C CA . LEU A 1 174 ? -21.190 6.515 2.448 1.00 93.50 174 LEU A CA 1
ATOM 1337 C C . LEU A 1 174 ? -21.695 7.939 2.196 1.00 93.50 174 LEU A C 1
ATOM 1339 O O . LEU A 1 174 ? -21.426 8.495 1.136 1.00 93.50 174 LEU A O 1
ATOM 1343 N N . VAL A 1 175 ? -22.438 8.510 3.145 1.00 97.12 175 VAL A N 1
ATOM 1344 C CA . VAL A 1 175 ? -23.026 9.854 3.025 1.00 97.12 175 VAL A CA 1
ATOM 1345 C C . VAL A 1 175 ? -22.331 10.885 3.914 1.00 97.12 175 VAL A C 1
ATOM 1347 O O . VAL A 1 175 ? -22.442 12.078 3.651 1.00 97.12 175 VAL A O 1
ATOM 1350 N N . ASP A 1 176 ? -21.599 10.437 4.937 1.00 97.25 176 ASP A N 1
ATOM 1351 C CA . ASP A 1 176 ? -20.822 11.276 5.845 1.00 97.25 176 ASP A CA 1
ATOM 1352 C C . ASP A 1 176 ? -19.424 10.667 6.089 1.00 97.25 176 ASP A C 1
ATOM 1354 O O . ASP A 1 176 ? -19.286 9.681 6.826 1.00 97.25 176 ASP A O 1
ATOM 1358 N N . PRO A 1 177 ? -18.352 11.245 5.515 1.00 93.81 177 PRO A N 1
ATOM 1359 C CA . PRO A 1 177 ? -16.993 10.753 5.726 1.00 93.81 177 PRO A CA 1
ATOM 1360 C C . PRO A 1 177 ? -16.526 10.888 7.183 1.00 93.81 177 PRO A C 1
ATOM 1362 O O . PRO A 1 177 ? -15.652 10.130 7.612 1.00 93.81 177 PRO A O 1
ATOM 1365 N N . SER A 1 178 ? -17.116 11.791 7.973 1.00 97.62 178 SER A N 1
ATOM 1366 C CA . SER A 1 178 ? -16.803 11.959 9.399 1.00 97.62 178 SER A CA 1
ATOM 1367 C C . SER A 1 178 ? -17.113 10.691 10.190 1.00 97.62 178 SER A C 1
ATOM 1369 O O . SER A 1 178 ? -16.405 10.361 11.141 1.00 97.62 178 SER A O 1
ATOM 1371 N N . GLU A 1 179 ? -18.118 9.922 9.762 1.00 97.75 179 GLU A N 1
ATOM 1372 C CA . GLU A 1 179 ? -18.463 8.651 10.394 1.00 97.75 179 GLU A CA 1
ATOM 1373 C C . GLU A 1 179 ? -17.372 7.597 10.188 1.00 97.75 179 GLU A C 1
ATOM 1375 O O . GLU A 1 179 ? -17.136 6.788 11.088 1.00 97.75 179 GLU A O 1
ATOM 1380 N N . SER A 1 180 ? -16.642 7.635 9.067 1.00 96.75 180 SER A N 1
ATOM 1381 C CA . SER A 1 180 ? -15.474 6.765 8.861 1.00 96.75 180 SER A CA 1
ATOM 1382 C C . SER A 1 180 ? -14.393 7.076 9.895 1.00 96.75 180 SER A C 1
ATOM 1384 O O . SER A 1 180 ? -13.921 6.178 10.592 1.00 96.75 180 SER A O 1
ATOM 1386 N N . TRP A 1 181 ? -14.067 8.359 10.067 1.00 97.19 181 TRP A N 1
ATOM 1387 C CA . TRP A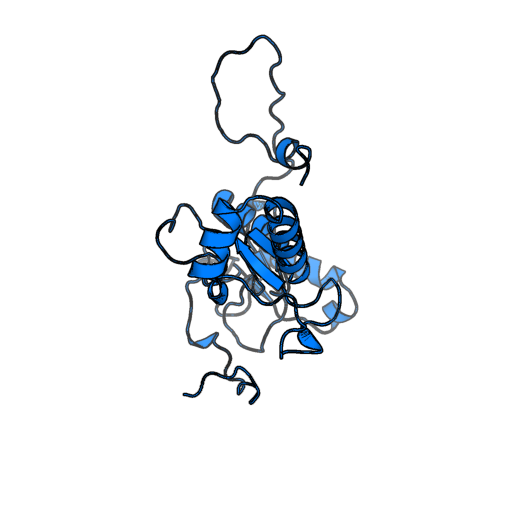 1 181 ? -13.072 8.809 11.043 1.00 97.19 181 TRP A CA 1
ATOM 1388 C C . TRP A 1 181 ? -13.489 8.529 12.486 1.00 97.19 181 TRP A C 1
ATOM 1390 O O . TRP A 1 181 ? -12.656 8.099 13.283 1.00 97.19 181 TRP A O 1
ATOM 1400 N N . ARG A 1 182 ? -14.777 8.686 12.817 1.00 97.31 182 ARG A N 1
ATOM 1401 C CA . ARG A 1 182 ? -15.322 8.350 14.139 1.00 97.31 182 ARG A CA 1
ATOM 1402 C C . ARG A 1 182 ? -15.083 6.878 14.483 1.00 97.31 182 ARG A C 1
ATOM 1404 O O . ARG A 1 182 ? -14.603 6.582 15.574 1.00 97.31 182 ARG A O 1
ATOM 1411 N N . HIS A 1 183 ? -15.372 5.960 13.558 1.00 96.69 183 HIS A N 1
ATOM 1412 C CA . HIS A 1 183 ? -15.184 4.523 13.794 1.00 96.69 183 HIS A CA 1
ATOM 1413 C C . HIS A 1 183 ? -13.705 4.127 13.826 1.00 96.69 183 HIS A C 1
ATOM 1415 O O . HIS A 1 183 ? -13.297 3.373 14.706 1.00 96.69 183 HIS A O 1
ATOM 1421 N N . VAL A 1 184 ? -12.891 4.664 12.910 1.00 96.81 184 VAL A N 1
ATOM 1422 C CA . VAL A 1 184 ? -11.435 4.450 12.912 1.00 96.81 184 VAL A CA 1
ATOM 1423 C C . VAL A 1 184 ? -10.832 4.901 14.241 1.00 96.81 184 VAL A C 1
ATOM 1425 O O . VAL A 1 184 ? -10.065 4.158 14.849 1.00 96.81 184 VAL A O 1
ATOM 1428 N N . SER A 1 185 ? -11.198 6.096 14.709 1.00 96.50 185 SER A N 1
ATOM 1429 C CA . SER A 1 185 ? -10.702 6.638 15.972 1.00 96.50 185 SER A CA 1
ATOM 1430 C C . SER A 1 185 ? -11.123 5.774 17.160 1.00 96.50 185 SER A C 1
ATOM 1432 O O . SER A 1 185 ? -10.301 5.443 18.016 1.00 96.50 185 SER A O 1
ATOM 1434 N N . ALA A 1 186 ? -12.382 5.328 17.172 1.00 96.19 186 ALA A N 1
ATOM 1435 C CA . ALA A 1 186 ? -12.891 4.467 18.227 1.00 96.19 186 ALA A CA 1
ATOM 1436 C C . ALA A 1 186 ? -12.124 3.137 18.322 1.00 96.19 186 ALA A C 1
ATOM 1438 O O . ALA A 1 186 ? -11.803 2.691 19.420 1.00 96.19 186 ALA A O 1
ATOM 1439 N N . VAL A 1 187 ? -11.777 2.529 17.187 1.00 95.38 187 VAL A N 1
ATOM 1440 C CA . VAL A 1 187 ? -10.957 1.307 17.140 1.00 95.38 187 VAL A CA 1
ATOM 1441 C C . VAL A 1 187 ? -9.524 1.576 17.582 1.00 95.38 187 VAL A C 1
ATOM 1443 O O . VAL A 1 187 ? -8.933 0.802 18.330 1.00 95.38 187 VAL A O 1
ATOM 1446 N N . GLY A 1 188 ? -8.950 2.668 17.087 1.00 94.50 188 GLY A N 1
ATOM 1447 C CA . GLY A 1 188 ? -7.552 3.010 17.285 1.00 94.50 188 GLY A CA 1
ATOM 1448 C C . GLY A 1 188 ? -7.170 3.321 18.725 1.00 94.50 188 GLY A C 1
ATOM 1449 O O . GLY A 1 188 ? -6.061 2.975 19.151 1.00 94.50 188 GLY A O 1
ATOM 1450 N N . TRP A 1 189 ? -8.086 3.980 19.442 1.00 93.69 189 TRP A N 1
ATOM 1451 C CA . TRP A 1 189 ? -7.796 4.601 20.735 1.00 93.69 189 TRP A CA 1
ATOM 1452 C C . TRP A 1 189 ? -8.865 4.383 21.817 1.00 93.69 189 TRP A C 1
ATOM 1454 O O . TRP A 1 189 ? -8.540 4.540 22.987 1.00 93.69 189 TRP A O 1
ATOM 1464 N N . ASN A 1 190 ? -10.095 3.970 21.477 1.00 93.75 190 ASN A N 1
ATOM 1465 C CA . ASN A 1 190 ? -11.191 3.800 22.453 1.00 93.75 190 ASN A CA 1
ATOM 1466 C C . ASN A 1 190 ? -11.690 2.347 22.583 1.00 93.75 190 ASN A C 1
ATOM 1468 O O . ASN A 1 190 ? -12.783 2.112 23.094 1.00 93.75 190 ASN A O 1
ATOM 1472 N N . GLY A 1 191 ? -10.918 1.371 22.099 1.00 91.00 191 GLY A N 1
ATOM 1473 C CA . GLY A 1 191 ? -11.203 -0.055 22.276 1.00 91.00 191 GLY A CA 1
ATOM 1474 C C . GLY A 1 191 ? -12.418 -0.593 21.517 1.00 91.00 191 GLY A C 1
ATOM 1475 O O . GLY A 1 191 ? -12.927 -1.656 21.867 1.00 91.00 191 GLY A O 1
ATOM 1476 N N . ALA A 1 192 ? -12.894 0.098 20.476 1.00 93.75 192 ALA A N 1
ATOM 1477 C CA . ALA A 1 192 ? -13.927 -0.472 19.615 1.00 93.75 192 ALA A CA 1
ATOM 1478 C C . ALA A 1 192 ? -13.382 -1.695 18.844 1.00 93.75 192 ALA A C 1
ATOM 1480 O O . ALA A 1 192 ? -12.223 -1.692 18.417 1.00 93.75 192 ALA A O 1
ATOM 1481 N N . PRO A 1 193 ? -14.200 -2.741 18.642 1.00 92.12 193 PRO A N 1
ATOM 1482 C CA . PRO A 1 193 ? -13.737 -3.978 18.032 1.00 92.12 193 PRO A CA 1
ATOM 1483 C C . PRO A 1 193 ? -13.550 -3.848 16.517 1.00 92.12 193 PRO A C 1
ATOM 1485 O O . PRO A 1 193 ? -14.272 -3.128 15.825 1.00 92.12 193 PRO A O 1
ATOM 1488 N N . CYS A 1 194 ? -12.615 -4.634 15.991 1.00 93.19 194 CYS A N 1
ATOM 1489 C CA . CYS A 1 194 ? -12.442 -4.859 14.560 1.00 93.19 194 CYS A CA 1
ATOM 1490 C C . CYS A 1 194 ? -13.356 -5.977 14.045 1.00 93.19 194 CYS A C 1
ATOM 1492 O O . CYS A 1 194 ? -13.854 -6.805 14.810 1.00 93.19 194 CYS A O 1
ATOM 1494 N N . VAL A 1 195 ? -13.507 -6.072 12.721 1.00 92.56 195 VAL A N 1
ATOM 1495 C CA . VAL A 1 195 ? -14.091 -7.260 12.083 1.00 92.56 195 VAL A CA 1
ATOM 1496 C C . VAL A 1 195 ? -13.312 -8.506 12.513 1.00 92.56 195 VAL A C 1
ATOM 1498 O O . VAL A 1 195 ? -12.076 -8.505 12.509 1.00 92.56 195 VAL A O 1
ATOM 1501 N N . TYR A 1 196 ? -14.036 -9.578 12.849 1.00 89.00 196 TYR A N 1
ATOM 1502 C CA . TYR A 1 196 ? -13.453 -10.871 13.210 1.00 89.00 196 TYR A CA 1
ATOM 1503 C C . TYR A 1 196 ? -12.412 -11.331 12.177 1.00 89.00 196 TYR A C 1
ATOM 1505 O O . TYR A 1 196 ? -12.611 -11.186 10.969 1.00 89.00 196 TYR A O 1
ATOM 1513 N N . GLY A 1 197 ? -11.291 -11.869 12.661 1.00 86.12 197 GLY A N 1
ATOM 1514 C CA . GLY A 1 197 ? -10.145 -12.235 11.826 1.00 86.12 197 GLY A CA 1
ATOM 1515 C C . GLY A 1 197 ? -9.190 -11.080 11.504 1.00 86.12 197 GLY A C 1
ATOM 1516 O O . GLY A 1 197 ? -8.289 -11.279 10.695 1.00 86.12 197 GLY A O 1
ATOM 1517 N N . SER A 1 198 ? -9.373 -9.900 12.107 1.00 91.75 198 SER A N 1
ATOM 1518 C CA . SER A 1 198 ? -8.335 -8.858 12.218 1.00 91.75 198 SER A CA 1
ATOM 1519 C C . SER A 1 198 ? -7.354 -9.178 13.354 1.00 91.75 198 SER A C 1
ATOM 1521 O O . SER A 1 198 ? -7.583 -10.111 14.128 1.00 91.75 198 SER A O 1
ATOM 1523 N N . THR A 1 199 ? -6.287 -8.391 13.503 1.00 85.81 199 THR A N 1
ATOM 1524 C CA . THR A 1 199 ? -5.425 -8.501 14.681 1.00 85.81 199 THR A CA 1
ATOM 1525 C C . THR A 1 199 ? -6.134 -7.931 15.907 1.00 85.81 199 THR A C 1
ATOM 1527 O O . THR A 1 199 ? -6.441 -6.740 15.959 1.00 85.81 199 THR A O 1
ATOM 1530 N N . VAL A 1 200 ? -6.328 -8.768 16.925 1.00 83.56 200 VAL A N 1
ATOM 1531 C CA . VAL A 1 200 ? -6.891 -8.373 18.220 1.00 83.56 200 VAL A CA 1
ATOM 1532 C C . VAL A 1 200 ? -5.959 -8.780 19.360 1.00 83.56 200 VAL A C 1
ATOM 1534 O O . VAL A 1 200 ? -5.373 -9.864 19.333 1.00 83.56 200 VAL A O 1
ATOM 1537 N N . ASN A 1 201 ? -5.805 -7.900 20.344 1.00 84.12 201 ASN A N 1
ATOM 1538 C CA . ASN A 1 201 ? -5.158 -8.205 21.617 1.00 84.12 201 ASN A CA 1
ATOM 1539 C C . ASN A 1 201 ? -6.103 -9.034 22.507 1.00 84.12 201 ASN A C 1
ATOM 1541 O O . ASN A 1 201 ? -7.284 -9.208 22.198 1.00 84.12 201 ASN A O 1
ATOM 1545 N N . SER A 1 202 ? -5.603 -9.533 23.641 1.00 83.00 202 SER A N 1
ATOM 1546 C CA . SER A 1 202 ? -6.402 -10.316 24.601 1.00 83.00 202 SER A CA 1
ATOM 1547 C C . SER A 1 202 ? -7.569 -9.538 25.220 1.00 83.00 202 SER A C 1
ATOM 1549 O O . SER A 1 202 ? -8.530 -10.147 25.673 1.00 83.00 202 SER A O 1
ATOM 1551 N N . ASP A 1 203 ? -7.489 -8.208 25.236 1.00 80.62 203 ASP A N 1
ATOM 1552 C CA . ASP A 1 203 ? -8.540 -7.297 25.702 1.00 80.62 203 ASP A CA 1
ATOM 1553 C C . ASP A 1 203 ? -9.533 -6.893 24.590 1.00 80.62 203 ASP A C 1
ATOM 1555 O O . ASP A 1 203 ? -10.417 -6.071 24.816 1.00 80.62 203 ASP A O 1
ATOM 1559 N N . GLY A 1 204 ? -9.400 -7.462 23.385 1.00 76.25 204 GLY A N 1
ATOM 1560 C CA . GLY A 1 204 ? -10.271 -7.188 22.239 1.00 76.25 204 GLY A CA 1
ATOM 1561 C C . GLY A 1 204 ? -9.931 -5.917 21.454 1.00 76.25 204 GLY A C 1
ATOM 1562 O O . GLY A 1 204 ? -10.598 -5.630 20.458 1.00 76.25 204 GLY A O 1
ATOM 1563 N N . THR A 1 205 ? -8.891 -5.178 21.848 1.00 87.00 205 THR A N 1
ATOM 1564 C CA . THR A 1 205 ? -8.432 -3.973 21.140 1.00 87.00 205 THR A CA 1
ATOM 1565 C C . THR A 1 205 ? -7.607 -4.315 19.897 1.00 87.00 205 THR A C 1
ATOM 1567 O O . THR A 1 205 ? -7.110 -5.433 19.745 1.00 87.00 205 THR A O 1
ATOM 1570 N N . ILE A 1 206 ? -7.445 -3.349 18.985 1.00 92.62 206 ILE A N 1
ATOM 1571 C CA . ILE A 1 206 ? -6.588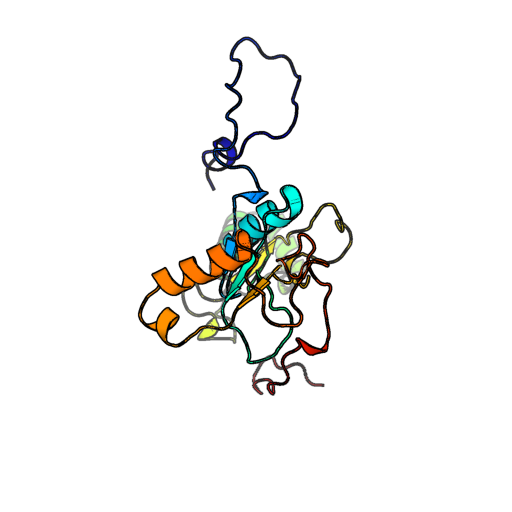 -3.495 17.800 1.00 92.62 206 ILE A CA 1
ATOM 1572 C C . ILE A 1 206 ? -5.149 -3.868 18.202 1.00 92.62 206 ILE A C 1
ATOM 1574 O O . ILE A 1 206 ? -4.493 -3.173 18.979 1.00 92.62 206 ILE A O 1
ATOM 1578 N N . GLY A 1 207 ? -4.640 -4.967 17.644 1.00 89.88 207 GLY A N 1
ATOM 1579 C CA . GLY A 1 207 ? -3.291 -5.439 17.952 1.00 89.88 207 GLY A CA 1
ATOM 1580 C C . GLY A 1 207 ? -2.185 -4.756 17.148 1.00 89.88 207 GLY A C 1
ATOM 1581 O O . GLY A 1 207 ? -2.392 -4.288 16.028 1.00 89.88 207 GLY A O 1
ATOM 1582 N N . ASN A 1 208 ? -0.968 -4.760 17.697 1.00 89.12 208 ASN A N 1
ATOM 1583 C CA . ASN A 1 208 ? 0.205 -4.126 17.073 1.00 89.12 208 ASN A CA 1
ATOM 1584 C C . ASN A 1 208 ? 0.873 -4.993 15.995 1.00 89.12 208 ASN A C 1
ATOM 1586 O O . ASN A 1 208 ? 1.651 -4.492 15.191 1.00 89.12 208 ASN A O 1
ATOM 1590 N N . LYS A 1 209 ? 0.578 -6.296 15.961 1.00 89.94 209 LYS A N 1
ATOM 1591 C CA . LYS A 1 209 ? 1.146 -7.232 14.981 1.00 89.94 209 LYS A CA 1
ATOM 1592 C C . LYS A 1 209 ? 0.226 -7.379 13.772 1.00 89.94 209 LYS A C 1
ATOM 1594 O O . LYS A 1 209 ? -0.988 -7.262 13.893 1.00 89.94 209 LYS A O 1
ATOM 1599 N N . THR A 1 210 ? 0.778 -7.676 12.608 1.00 89.81 210 THR A N 1
ATOM 1600 C CA . THR A 1 210 ? -0.017 -8.015 11.421 1.00 89.81 210 THR A CA 1
ATOM 1601 C C . THR A 1 210 ? -0.199 -9.527 11.317 1.00 89.81 210 THR A C 1
ATOM 1603 O O . THR A 1 210 ? 0.618 -10.313 11.807 1.00 89.81 210 THR A O 1
ATOM 1606 N N . LEU A 1 211 ? -1.305 -9.955 10.707 1.00 92.88 211 LEU A N 1
ATOM 1607 C CA . LEU A 1 211 ? -1.556 -11.371 10.453 1.00 92.88 211 LEU A CA 1
ATOM 1608 C C . LEU A 1 211 ? -0.779 -11.852 9.224 1.00 92.88 211 LEU A C 1
ATOM 1610 O O . LEU A 1 211 ? -0.666 -11.145 8.220 1.00 92.88 211 LEU A O 1
ATOM 1614 N N . LYS A 1 212 ? -0.280 -13.091 9.297 1.00 92.62 212 LYS A N 1
ATOM 1615 C CA . LYS A 1 212 ? 0.321 -13.782 8.150 1.00 92.62 212 LYS A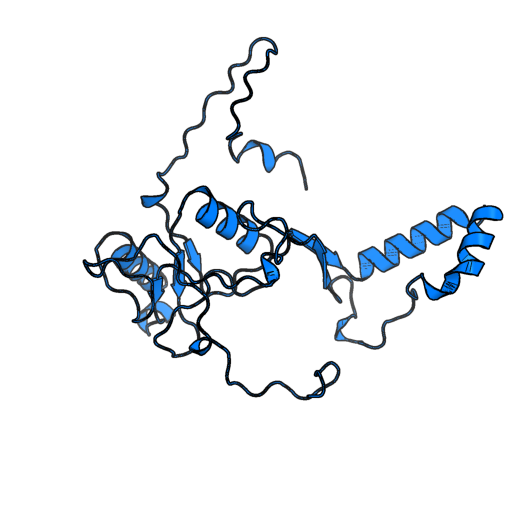 CA 1
ATOM 1616 C C . LYS A 1 212 ? -0.737 -14.080 7.084 1.00 92.62 212 LYS A C 1
ATOM 1618 O O . LYS A 1 212 ? -1.938 -14.038 7.345 1.00 92.62 212 LYS A O 1
ATOM 1623 N N . TYR A 1 213 ? -0.271 -14.413 5.882 1.00 93.38 213 TYR A N 1
ATOM 1624 C CA . TYR A 1 213 ? -1.142 -14.838 4.792 1.00 93.38 213 TYR A CA 1
ATOM 1625 C C . TYR A 1 213 ? -2.046 -16.009 5.200 1.00 93.38 213 TYR A C 1
ATOM 1627 O O . TYR A 1 213 ? -1.589 -16.998 5.772 1.00 93.38 213 TYR A O 1
ATOM 1635 N N . ASP A 1 214 ? -3.320 -15.907 4.833 1.00 93.25 214 ASP A N 1
ATOM 1636 C CA . ASP A 1 214 ? -4.324 -16.950 4.998 1.00 93.25 214 ASP A CA 1
ATOM 1637 C C . ASP A 1 214 ? -4.964 -17.244 3.638 1.00 93.25 214 ASP A C 1
ATOM 1639 O O . ASP A 1 214 ? -5.566 -16.367 3.019 1.00 93.25 214 ASP A O 1
ATOM 1643 N N . ALA A 1 215 ? -4.885 -18.491 3.170 1.00 94.56 215 ALA A N 1
ATOM 1644 C CA . ALA A 1 215 ? -5.420 -18.898 1.870 1.00 94.56 215 ALA A CA 1
ATOM 1645 C C . ALA A 1 215 ? -6.924 -18.605 1.697 1.00 94.56 215 ALA A C 1
ATOM 1647 O O . ALA A 1 215 ? -7.400 -18.430 0.570 1.00 94.56 215 ALA A O 1
ATOM 1648 N N . ARG A 1 216 ? -7.687 -18.496 2.793 1.00 93.25 216 ARG A N 1
ATOM 1649 C CA . ARG A 1 216 ? -9.114 -18.136 2.771 1.00 93.25 216 ARG A CA 1
ATOM 1650 C C . ARG A 1 216 ? -9.349 -16.707 2.278 1.00 93.25 216 ARG A C 1
ATOM 1652 O O . ARG A 1 216 ? -10.425 -16.425 1.751 1.00 93.25 216 ARG A O 1
ATOM 1659 N N . VAL A 1 217 ? -8.347 -15.827 2.367 1.00 91.94 217 VAL A N 1
ATOM 1660 C CA . VAL A 1 217 ? -8.402 -14.474 1.792 1.00 91.94 217 VAL A CA 1
ATOM 1661 C C . VAL A 1 217 ? -8.133 -14.467 0.289 1.00 91.94 217 VAL A C 1
ATOM 1663 O O . VAL A 1 217 ? -8.176 -13.408 -0.323 1.00 91.94 217 VAL A O 1
ATOM 1666 N N . ARG A 1 218 ? -7.879 -15.598 -0.373 1.00 90.50 218 ARG A N 1
ATOM 1667 C CA . ARG A 1 218 ? -7.734 -15.615 -1.835 1.00 90.50 218 ARG A CA 1
ATOM 1668 C C . ARG A 1 218 ? -9.080 -15.349 -2.522 1.00 90.50 218 ARG A C 1
ATOM 1670 O O . ARG A 1 218 ? -10.143 -15.734 -2.027 1.00 90.50 218 ARG A O 1
ATOM 1677 N N . SER A 1 219 ? -9.065 -14.652 -3.661 1.00 86.25 219 SER A N 1
ATOM 1678 C CA . SER A 1 219 ? -10.277 -14.491 -4.475 1.00 86.25 219 SER A CA 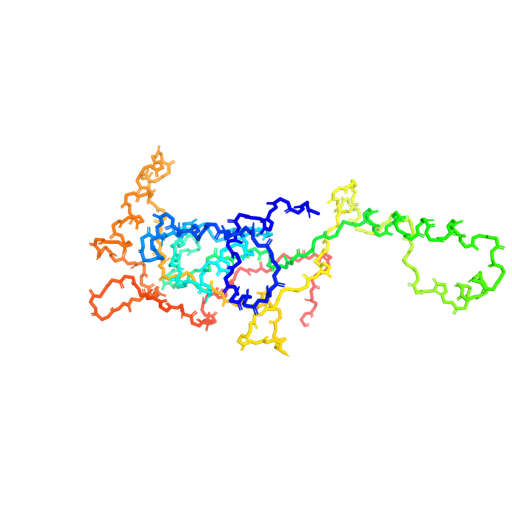1
ATOM 1679 C C . SER A 1 219 ? -10.734 -15.830 -5.043 1.00 86.25 219 SER A C 1
ATOM 1681 O O . SER A 1 219 ? -9.929 -16.580 -5.587 1.00 86.25 219 SER A O 1
ATOM 1683 N N . ARG A 1 220 ? -12.034 -16.114 -4.910 1.00 85.94 220 ARG A N 1
ATOM 1684 C CA . ARG A 1 220 ? -12.715 -17.241 -5.567 1.00 85.94 220 ARG A CA 1
ATOM 1685 C C . ARG A 1 220 ? -13.455 -16.805 -6.836 1.00 85.94 220 ARG A C 1
ATOM 1687 O O . ARG A 1 220 ? -14.134 -17.624 -7.449 1.00 85.94 220 ARG A O 1
ATOM 1694 N N . ALA A 1 221 ? -13.355 -15.525 -7.210 1.00 82.06 221 ALA A N 1
ATOM 1695 C CA . ALA A 1 221 ? -13.892 -15.047 -8.475 1.00 82.06 221 ALA A CA 1
ATOM 1696 C C . ALA A 1 221 ? -13.206 -15.797 -9.624 1.00 82.06 221 ALA A C 1
ATOM 1698 O O . ALA A 1 221 ? -11.988 -15.996 -9.603 1.00 82.06 221 ALA A O 1
ATOM 1699 N N . ARG A 1 222 ? -13.990 -16.240 -10.610 1.00 79.94 222 ARG A N 1
ATOM 1700 C CA . ARG A 1 222 ? -13.438 -16.852 -11.822 1.00 79.94 222 ARG A CA 1
ATOM 1701 C C . ARG A 1 222 ? -12.630 -15.780 -12.561 1.00 79.94 222 ARG A C 1
ATOM 1703 O O . ARG A 1 222 ? -13.104 -14.657 -12.699 1.00 79.94 222 ARG A O 1
ATOM 1710 N N . GLY A 1 223 ? -11.411 -16.116 -12.984 1.00 69.81 223 GLY A N 1
ATOM 1711 C CA . GLY A 1 223 ? -10.595 -15.212 -13.797 1.00 69.81 223 GLY A CA 1
ATOM 1712 C C . GLY A 1 223 ? -11.284 -14.897 -15.126 1.00 69.81 223 GLY A C 1
ATOM 1713 O O . GLY A 1 223 ? -12.058 -15.713 -15.630 1.00 69.81 223 GLY A O 1
ATOM 1714 N N . VAL A 1 224 ? -11.003 -13.721 -15.685 1.00 70.81 224 VAL A N 1
ATOM 1715 C CA . VAL A 1 224 ? -11.456 -13.353 -17.032 1.00 70.81 224 VAL A CA 1
ATOM 1716 C C . VAL A 1 224 ? -10.704 -14.224 -18.035 1.00 70.81 224 VAL A C 1
ATOM 1718 O O . VAL A 1 224 ? -9.478 -14.265 -17.991 1.00 70.81 224 VAL A O 1
ATOM 1721 N N . GLN A 1 225 ? -11.414 -14.938 -18.910 1.00 75.44 225 GLN A N 1
ATOM 1722 C CA . GLN A 1 225 ? -10.776 -15.646 -20.022 1.00 75.44 225 GLN A CA 1
ATOM 1723 C C . GLN A 1 225 ? -10.437 -14.643 -21.129 1.00 75.44 225 GLN A C 1
ATOM 1725 O O . GLN A 1 225 ? -11.303 -13.880 -21.549 1.00 75.44 225 GLN A O 1
ATOM 1730 N N . GLY A 1 226 ? -9.185 -14.632 -21.586 1.00 69.56 226 GLY A N 1
ATOM 1731 C CA . GLY A 1 226 ? -8.726 -13.703 -22.619 1.00 69.56 226 GLY A CA 1
ATOM 1732 C C . GLY A 1 226 ? -7.223 -13.793 -22.898 1.00 69.56 226 GLY A C 1
ATOM 1733 O O . GLY A 1 226 ? -6.522 -14.567 -22.237 1.00 69.56 226 GLY A O 1
ATOM 1734 N N . PRO A 1 227 ? -6.706 -13.022 -23.869 1.00 62.88 227 PRO A N 1
ATOM 1735 C CA . PRO A 1 227 ? -5.272 -12.942 -24.141 1.00 62.88 227 PRO A CA 1
ATOM 1736 C C . PRO A 1 227 ? -4.471 -12.705 -22.850 1.00 62.88 227 PRO A C 1
ATOM 1738 O O . PRO A 1 227 ? -4.825 -11.844 -22.049 1.00 62.88 227 PRO A O 1
ATOM 1741 N N . GLY A 1 228 ? -3.431 -13.510 -22.616 1.00 61.62 228 GLY A N 1
ATOM 1742 C CA . GLY A 1 228 ? -2.621 -13.448 -21.391 1.00 61.62 228 GLY A CA 1
ATOM 1743 C C . GLY A 1 228 ? -3.130 -14.287 -20.209 1.00 61.62 228 GLY A C 1
ATOM 1744 O O . GLY A 1 228 ? -2.481 -14.304 -19.164 1.00 61.62 228 GLY A O 1
ATOM 1745 N N . THR A 1 229 ? -4.239 -15.029 -20.341 1.00 69.31 229 THR A N 1
ATOM 1746 C CA . THR A 1 229 ? -4.574 -16.042 -19.322 1.00 69.31 229 THR A CA 1
ATOM 1747 C C . THR A 1 229 ? -3.593 -17.209 -19.365 1.00 69.31 229 THR A C 1
ATOM 1749 O O . THR A 1 229 ? -3.400 -17.839 -20.404 1.00 69.31 229 THR A O 1
ATOM 1752 N N . LEU A 1 230 ? -3.002 -17.527 -18.209 1.00 57.38 230 LEU A N 1
ATOM 1753 C CA . LEU A 1 230 ? -2.219 -18.747 -18.030 1.00 57.38 230 LEU A CA 1
ATOM 1754 C C . LEU A 1 230 ? -3.128 -19.952 -18.298 1.00 57.38 230 LEU A C 1
ATOM 1756 O O . LEU A 1 230 ? -4.141 -20.137 -17.614 1.00 57.38 230 LEU A O 1
ATOM 1760 N N . LYS A 1 231 ? -2.780 -20.760 -19.306 1.00 59.31 231 LYS A N 1
ATOM 1761 C CA . LYS A 1 231 ? -3.401 -22.073 -19.498 1.00 59.31 231 LYS A CA 1
ATOM 1762 C C . LYS A 1 231 ? -3.037 -22.924 -18.279 1.00 59.31 231 LYS A C 1
ATOM 1764 O O . LYS A 1 231 ? -1.871 -22.964 -17.895 1.00 59.31 231 LYS A O 1
ATOM 1769 N N . LYS A 1 232 ? -4.054 -23.495 -17.634 1.00 55.19 232 LYS A N 1
ATOM 1770 C CA . LYS A 1 232 ? -3.870 -24.428 -16.519 1.00 55.19 232 LYS A CA 1
ATOM 1771 C C . LYS A 1 232 ? -3.268 -25.736 -16.997 1.00 55.19 232 LYS A C 1
ATOM 1773 O O . LYS A 1 232 ? -3.617 -26.134 -18.130 1.00 55.19 232 LYS A O 1
#

InterPro domains:
  IPR052766 Secondary metabolite-associated S41A peptidase [PTHR37049] (18-190)

Solvent-accessible surface area (backbone atoms only — not comparable to full-atom values): 14093 Å² total; per-residue (Å²): 134,67,79,69,68,66,71,74,56,72,84,87,65,89,73,91,68,93,69,88,89,70,84,74,77,85,79,74,74,96,63,58,45,89,79,43,74,48,78,33,64,17,66,39,35,41,72,51,29,54,53,51,48,48,43,33,72,78,55,56,32,45,33,39,13,42,47,73,72,103,58,78,50,53,41,36,34,50,60,39,55,37,38,75,34,81,42,37,45,53,55,54,46,52,51,51,54,51,50,57,63,72,38,72,86,37,71,68,56,47,51,56,44,66,80,41,56,86,76,54,79,78,82,63,86,64,98,56,65,70,68,49,56,60,80,79,18,42,73,46,72,77,32,78,31,66,46,92,94,40,68,90,62,69,41,48,59,78,53,73,46,34,11,15,24,27,42,72,76,49,79,60,38,76,79,34,67,65,51,46,53,53,52,52,47,31,27,71,76,67,57,35,70,55,44,56,59,29,30,58,40,100,87,46,25,63,25,89,54,63,53,76,82,54,79,84,67,54,82,84,72,80,76,79,86,54,96,88,54,80,81,128

Foldseek 3Di:
DDPPVVPPPDPPDPPPDDDDDDPPPPDDDPDQLLPAEAEAQQQQEAPRLVVVVCSCVVRLRAYEHEADDPDLAFDFRHNYARAHDKDAPVNLLVVLVVVCVVCVPPPVVVVVCVVPVVVHDDSDDDPPPPQNPDRRHHMDRPGFDDDPVCNPHDGPRPAGWTGLAYDYDDPCCVVDVVVVVVQVCCQSPVQDAGRHNHNADPSRGRDSDTDHDDPVPDDPDDDDDDPPDDDD

Secondary structure (DSSP, 8-state):
--TTGGGSS---S------SS--------SS-GGG-EEEE-S---THHHHHHHHHHHHH--EEEEE--SS-SS--BS--S---SEEEEHHHHHHHHHHHHHHHTT-HHHHHHHHHTGGGSPPSSPPTTTTTT-STT-SEEEEE----GGGTTS--GGG---B-SEEEPPPHHHHH-HHHHHHHHHHHHHS-PPPPTTS-B-TTSSBPSSPPPP-GGGS--SPPPPSTTPPP-

Organism: NCBI:txid2604345